Protein AF-A0A2N5ZLD1-F1 (afdb_monomer)

Mean predicted aligned error: 7.21 Å

Sequence (240 aa):
VFEGIEEELKKIDEILDKGLENPIRVYFTDSMLSVMLHTTSFAKKIIMLVFLPIWYRKAKKYWNYSKGWLMKNSIINSIVLKTAEGLESTVNVEKGFSKDEFVCKDTREDQRRVFLHQYIQALLSDINKPEWLEEGLSYYTMEKYYGSQFLKDETLEMVQDMPESSIEDIIFSGIKGYWMVKYIEKEYPNMINELLKETKEKELPSIEKALFERIDGVDDKKQLFEKAYSSLTKENGVLS

Solvent-accessible surface area (backbone atoms only — not comparable to full-atom values): 13843 Å² total; per-residue (Å²): 143,64,89,72,47,68,63,52,53,51,52,53,25,60,76,67,74,45,70,72,89,50,59,76,45,81,44,75,48,74,48,68,66,56,55,53,62,72,76,46,56,72,71,54,42,55,54,49,60,75,48,31,88,76,48,45,66,60,52,51,56,51,52,41,55,44,62,56,48,68,47,85,46,101,67,50,27,31,40,37,32,40,36,68,70,40,50,76,67,34,48,68,84,47,85,86,45,59,84,74,52,55,86,56,93,44,65,68,59,41,50,48,51,53,49,53,39,43,47,45,46,55,56,48,62,87,56,70,64,55,68,36,56,51,39,2,48,26,48,47,50,49,16,62,71,70,73,44,84,60,68,55,73,67,58,61,63,64,52,68,82,58,70,92,79,52,84,63,32,61,59,48,36,27,53,52,16,25,49,33,45,54,37,43,49,66,81,41,69,59,50,65,61,51,47,55,51,46,34,70,77,66,65,50,92,43,50,61,60,59,49,32,78,70,39,90,92,24,91,48,73,66,50,42,43,53,51,26,51,58,58,57,38,56,73,68,62,76,72,117

Radius of gyration: 18.36 Å; Cα contacts (8 Å, |Δi|>4): 252; chains: 1; bounding box: 44×38×51 Å

pLDDT: mean 83.07, std 12.95, range [38.69, 96.44]

Foldseek 3Di:
DDPPVVVLLVLLCVLLVFDFPAAEDEAEALDLLCVDVVPDDPVVNVVCVVCVVPCVVVSVVVSLQDQWDWDDDPHYIYIYGYDLVSNVRRDHPPPVPDPPQQPDPDSVVVRVLSVQLSSQLSRLVPFDADLLQSLQCSQQSVCVSVVHRRGDPVLLVVLLPDDCDDPCNSVSSSSLSVLLVVQCCVVPNCPLSVLSVCCVVVVPVYSQCVVQVVDPPRPDSNSSSVSSSVVVCVVVVVPD

Organism: Muiribacterium halophilum (NCBI:txid2053465)

Secondary structure (DSSP, 8-state):
--TTHHHHHHHHHHHTT---SS-EEEEE-S-HHHHHHHHS-HHHHHHHHHHHHHHHHHHHHHHHH-SEEEE--SS-EEEEE--HHHHHTS--STTSS-TTTS----HHHHHHHHHHHHHHHHHTTTS---HHHHHHHHHHHHHHHHTS-SS-THHHHHTTT--S-STHHHHHHHHHHHHHHHHHHHHSTTHHHHHHHHHHHHT-S-HHHHHHHHSTT--SHHHHHHHHHHHHHHHTT---

Structure (mmCIF, N/CA/C/O backbone):
data_AF-A0A2N5ZLD1-F1
#
_entry.id   AF-A0A2N5ZLD1-F1
#
loop_
_atom_site.group_PDB
_atom_site.id
_atom_site.type_symbol
_atom_site.label_atom_id
_atom_site.label_alt_id
_atom_site.label_comp_id
_atom_site.label_asym_id
_atom_site.label_entity_id
_atom_site.label_seq_id
_atom_site.pdbx_PDB_ins_code
_atom_site.Cartn_x
_atom_site.Cartn_y
_atom_site.Cartn_z
_atom_site.occupancy
_atom_site.B_iso_or_equiv
_atom_site.auth_seq_id
_atom_site.auth_comp_id
_atom_site.auth_asym_id
_atom_site.auth_atom_id
_atom_site.pdbx_PDB_model_num
ATOM 1 N N . VAL A 1 1 ? 3.487 -14.176 -18.069 1.00 64.19 1 VAL A N 1
ATOM 2 C CA . VAL A 1 1 ? 4.354 -14.076 -16.866 1.00 64.19 1 VAL A CA 1
ATOM 3 C C . VAL A 1 1 ? 3.631 -14.568 -15.620 1.00 64.19 1 VAL A C 1
ATOM 5 O O . VAL A 1 1 ? 4.259 -15.241 -14.820 1.00 64.19 1 VAL A O 1
ATOM 8 N N . PHE A 1 2 ? 2.314 -14.386 -15.526 1.00 77.19 2 PHE A N 1
ATOM 9 C CA . PHE A 1 2 ? 1.460 -15.124 -14.595 1.00 77.19 2 PHE A CA 1
ATOM 10 C C . PHE A 1 2 ? 0.320 -15.756 -15.406 1.00 77.19 2 PHE A C 1
ATOM 12 O O . PHE A 1 2 ? -0.362 -15.042 -16.140 1.00 77.19 2 PHE A O 1
ATOM 19 N N . GLU A 1 3 ? 0.175 -17.081 -15.380 1.00 80.62 3 GLU A N 1
ATOM 20 C CA . GLU A 1 3 ? -0.967 -17.753 -16.018 1.00 80.62 3 GLU A CA 1
ATOM 21 C C . GLU A 1 3 ? -2.238 -17.492 -15.197 1.00 80.62 3 GLU A C 1
ATOM 23 O O . GLU A 1 3 ? -2.203 -17.537 -13.968 1.00 80.62 3 GLU A O 1
ATOM 28 N N . GLY A 1 4 ? -3.351 -17.182 -15.870 1.00 84.75 4 GLY A N 1
ATOM 29 C CA . GLY A 1 4 ? -4.640 -16.915 -15.216 1.00 84.75 4 GLY A CA 1
ATOM 30 C C . GLY A 1 4 ? -4.762 -15.552 -14.524 1.00 84.75 4 GLY A C 1
ATOM 31 O O . GLY A 1 4 ? -5.761 -15.302 -13.860 1.00 84.75 4 GLY A O 1
ATOM 32 N N . ILE A 1 5 ? -3.782 -14.656 -14.685 1.00 87.94 5 ILE A N 1
ATOM 33 C CA . ILE A 1 5 ? -3.756 -13.367 -13.977 1.00 87.94 5 ILE A CA 1
ATOM 34 C C . ILE A 1 5 ? -4.943 -12.460 -14.313 1.00 87.94 5 ILE A C 1
ATOM 36 O O . ILE A 1 5 ? -5.400 -11.719 -13.457 1.00 87.94 5 ILE A O 1
ATOM 40 N N . GLU A 1 6 ? -5.480 -12.542 -15.531 1.00 89.19 6 GLU A N 1
ATOM 41 C CA . GLU A 1 6 ? -6.612 -11.718 -15.978 1.00 89.19 6 GLU A CA 1
ATOM 42 C C . GLU A 1 6 ? -7.865 -11.926 -15.120 1.00 89.19 6 GLU A C 1
ATOM 44 O O . GLU A 1 6 ? -8.563 -10.964 -14.805 1.00 89.19 6 GLU A O 1
ATOM 49 N N . GLU A 1 7 ? -8.131 -13.165 -14.698 1.00 91.88 7 GLU A N 1
ATOM 50 C CA . GLU A 1 7 ? -9.267 -13.463 -13.824 1.00 91.88 7 GLU A CA 1
ATOM 51 C C . GLU A 1 7 ? -9.063 -12.869 -12.424 1.00 91.88 7 GLU A C 1
ATOM 53 O O . GLU A 1 7 ? -10.010 -12.396 -11.800 1.00 91.88 7 GLU A O 1
ATOM 58 N N . GLU A 1 8 ? -7.822 -12.847 -11.938 1.00 91.25 8 GLU A N 1
ATOM 59 C CA . GLU A 1 8 ? -7.488 -12.251 -10.642 1.00 91.25 8 GLU A CA 1
ATOM 60 C C . GLU A 1 8 ? -7.616 -10.738 -10.667 1.00 91.25 8 GLU A C 1
ATOM 62 O O . GLU A 1 8 ? -8.205 -10.159 -9.758 1.00 91.25 8 GLU A O 1
ATOM 67 N N . LEU A 1 9 ? -7.108 -10.106 -11.729 1.00 93.00 9 LEU A N 1
ATOM 68 C CA . LEU A 1 9 ? -7.239 -8.667 -11.923 1.00 93.00 9 LEU A CA 1
ATOM 69 C C . LEU A 1 9 ? -8.712 -8.270 -11.961 1.00 93.00 9 LEU A C 1
ATOM 71 O O . LEU A 1 9 ? -9.101 -7.343 -11.265 1.00 93.00 9 LEU A O 1
ATOM 75 N N . LYS A 1 10 ? -9.550 -9.038 -12.667 1.00 92.81 10 LYS A N 1
ATOM 76 C CA . LYS A 1 10 ? -10.995 -8.802 -12.692 1.00 92.81 10 LYS A CA 1
ATOM 77 C C . LYS A 1 10 ? -11.633 -8.908 -11.301 1.00 92.81 10 LYS A C 1
ATOM 79 O O . LYS A 1 10 ? -12.455 -8.071 -10.952 1.00 92.81 10 LYS A O 1
ATOM 84 N N . LYS A 1 11 ? -11.246 -9.899 -10.492 1.00 93.06 11 LYS A N 1
ATOM 85 C CA . LYS A 1 11 ? -11.739 -10.029 -9.107 1.00 93.06 11 LYS A CA 1
ATOM 86 C C . LYS A 1 11 ? -11.313 -8.845 -8.239 1.00 93.06 11 LYS A C 1
ATOM 88 O O . LYS A 1 11 ? -12.109 -8.368 -7.441 1.00 93.06 11 LYS A O 1
ATOM 93 N N . ILE A 1 12 ? -10.079 -8.359 -8.389 1.00 93.94 12 ILE A N 1
ATOM 94 C CA . ILE A 1 12 ? -9.613 -7.161 -7.675 1.00 93.94 12 ILE A CA 1
ATOM 95 C C . ILE A 1 12 ? -10.390 -5.921 -8.120 1.00 93.94 12 ILE A C 1
ATOM 97 O O . ILE A 1 12 ? -10.825 -5.147 -7.268 1.00 93.94 12 ILE A O 1
ATOM 101 N N . ASP A 1 13 ? -10.594 -5.756 -9.427 1.00 92.62 13 ASP A N 1
ATOM 102 C CA . ASP A 1 13 ? -11.380 -4.656 -9.984 1.00 92.62 13 ASP A CA 1
ATOM 103 C C . ASP A 1 13 ? -12.812 -4.666 -9.420 1.00 92.62 13 ASP A C 1
ATOM 105 O O . ASP A 1 13 ? -13.344 -3.621 -9.057 1.00 92.62 13 ASP A O 1
ATOM 109 N N . GLU A 1 14 ? -13.422 -5.849 -9.284 1.00 92.19 14 GLU A N 1
ATOM 110 C CA . GLU A 1 14 ? -14.744 -6.033 -8.672 1.00 92.19 14 GLU A CA 1
ATOM 111 C C . GLU A 1 14 ? -14.751 -5.694 -7.170 1.00 92.19 14 GLU A C 1
ATOM 113 O O . GLU A 1 14 ? -15.681 -5.036 -6.706 1.00 92.19 14 GLU A O 1
ATOM 118 N N . ILE A 1 15 ? -13.721 -6.087 -6.406 1.00 89.62 15 ILE A N 1
ATOM 119 C CA . ILE A 1 15 ? -13.616 -5.766 -4.968 1.00 89.62 15 ILE A CA 1
ATOM 120 C C . ILE A 1 15 ? -13.535 -4.252 -4.740 1.00 89.62 15 ILE A C 1
ATOM 122 O O . ILE A 1 15 ? -14.137 -3.739 -3.798 1.00 89.62 15 ILE A O 1
ATOM 126 N N . LEU A 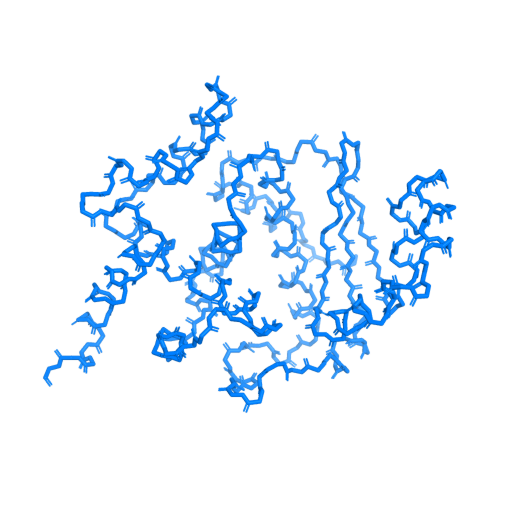1 16 ? -12.788 -3.545 -5.590 1.00 87.25 16 LEU A N 1
ATOM 127 C CA . LEU A 1 16 ? -12.604 -2.095 -5.493 1.00 87.25 16 LEU A CA 1
ATOM 128 C C . LEU A 1 16 ? -13.654 -1.291 -6.268 1.00 87.25 16 LEU A C 1
ATOM 130 O O . LEU A 1 16 ? -13.612 -0.061 -6.224 1.00 87.25 16 LEU A O 1
ATOM 134 N N . ASP A 1 17 ? -14.564 -1.965 -6.977 1.00 88.69 17 ASP A N 1
ATOM 135 C CA . ASP A 1 17 ? -15.517 -1.361 -7.916 1.00 88.69 17 ASP A CA 1
ATOM 136 C C . ASP A 1 17 ? -14.824 -0.361 -8.864 1.00 88.69 17 ASP A C 1
ATOM 138 O O . ASP A 1 17 ? -15.244 0.787 -9.046 1.00 88.69 17 ASP A O 1
ATOM 142 N N . LYS A 1 18 ? -13.665 -0.772 -9.401 1.00 85.94 18 LYS A N 1
ATOM 143 C CA . LYS A 1 18 ? -12.761 0.114 -10.133 1.00 85.94 18 LYS A CA 1
ATOM 144 C C . LYS A 1 18 ? -11.906 -0.616 -11.158 1.00 85.94 18 LYS A C 1
ATOM 146 O O . LYS A 1 18 ? -11.319 -1.644 -10.865 1.00 85.94 18 LYS A O 1
ATOM 151 N N . GLY A 1 19 ? -11.761 -0.009 -12.335 1.00 86.38 19 GLY A N 1
ATOM 152 C CA . GLY A 1 19 ? -10.792 -0.416 -13.354 1.00 86.38 19 GLY A CA 1
ATOM 153 C C . GLY A 1 19 ? -9.622 0.561 -13.480 1.00 86.38 19 GLY A C 1
ATOM 154 O O . GLY A 1 19 ? -9.644 1.674 -12.945 1.00 86.38 19 GLY A O 1
ATOM 155 N N . LEU A 1 20 ? -8.596 0.153 -14.224 1.00 84.69 20 LEU A N 1
ATOM 156 C CA . LEU A 1 20 ? -7.430 0.991 -14.491 1.00 84.69 20 LEU A CA 1
ATOM 157 C C . LEU A 1 20 ? -7.773 2.217 -15.336 1.00 84.69 20 LEU A C 1
ATOM 159 O O . LEU A 1 20 ? -8.342 2.101 -16.419 1.00 84.69 20 LEU A O 1
ATOM 163 N N . GLU A 1 21 ? -7.308 3.383 -14.893 1.00 82.94 21 GLU A N 1
ATOM 164 C CA . GLU A 1 21 ? -7.380 4.606 -15.700 1.00 82.94 21 GLU A CA 1
ATOM 165 C C . GLU A 1 21 ? -6.248 4.698 -16.723 1.00 82.94 21 GLU A C 1
ATOM 167 O O . GLU A 1 21 ? -6.442 5.161 -17.845 1.00 82.94 21 GLU A O 1
ATOM 172 N N . ASN A 1 22 ? -5.058 4.231 -16.337 1.00 84.56 22 ASN A N 1
ATOM 173 C CA . ASN A 1 22 ? -3.868 4.248 -17.175 1.00 84.56 22 ASN A CA 1
ATOM 174 C C . ASN A 1 22 ? -3.391 2.818 -17.446 1.00 84.56 22 ASN A C 1
ATOM 176 O O . ASN A 1 22 ? -3.386 1.991 -16.528 1.00 84.56 22 ASN A O 1
ATOM 180 N N . PRO A 1 23 ? -2.915 2.520 -18.667 1.00 88.62 23 PRO A N 1
ATOM 181 C CA . PRO A 1 23 ? -2.302 1.233 -18.961 1.00 88.62 23 PRO A CA 1
ATOM 182 C C . PRO A 1 23 ? -1.103 0.974 -18.041 1.00 88.62 23 PRO A C 1
ATOM 184 O O . PRO A 1 23 ? -0.340 1.887 -17.706 1.00 88.62 23 PRO A O 1
ATOM 187 N N . ILE A 1 24 ? -0.916 -0.294 -17.675 1.00 90.19 24 ILE A N 1
ATOM 188 C CA . ILE A 1 24 ? 0.203 -0.747 -16.849 1.00 90.19 24 ILE A CA 1
ATOM 189 C C . ILE A 1 24 ? 1.266 -1.408 -17.716 1.00 90.19 24 ILE A C 1
ATOM 191 O O . ILE A 1 24 ? 0.979 -2.252 -18.565 1.00 90.19 24 ILE A O 1
ATOM 195 N N . ARG A 1 25 ? 2.528 -1.077 -17.444 1.00 90.88 25 ARG A N 1
ATOM 196 C CA . ARG A 1 25 ? 3.681 -1.827 -17.930 1.00 90.88 25 ARG A CA 1
ATOM 197 C C . ARG A 1 25 ? 4.401 -2.495 -16.769 1.00 90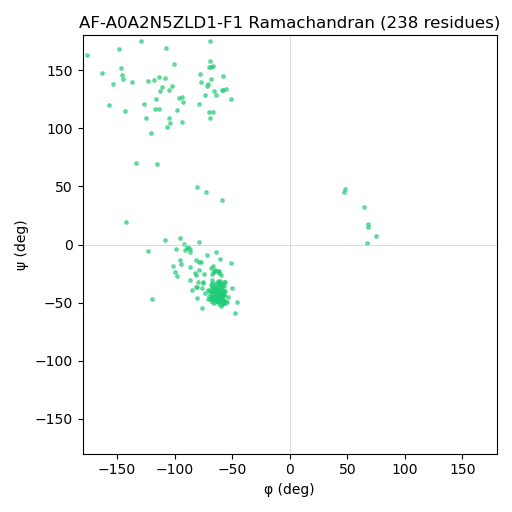.88 25 ARG A C 1
ATOM 199 O O . ARG A 1 25 ? 4.712 -1.842 -15.779 1.00 90.88 25 ARG A O 1
ATOM 206 N N . VAL A 1 26 ? 4.698 -3.781 -16.922 1.00 91.12 26 VAL A N 1
ATOM 207 C CA . VAL A 1 26 ? 5.380 -4.572 -15.894 1.00 91.12 26 VAL A CA 1
ATOM 208 C C . VAL A 1 26 ? 6.834 -4.799 -16.290 1.00 91.12 26 VAL A C 1
ATOM 210 O O . VAL A 1 26 ? 7.122 -5.173 -17.427 1.00 91.12 26 VAL A O 1
ATOM 213 N N . TYR A 1 27 ? 7.745 -4.585 -15.347 1.00 91.06 27 TYR A N 1
ATOM 214 C CA . TYR A 1 27 ? 9.177 -4.809 -15.505 1.00 91.06 27 TYR A CA 1
ATOM 215 C C . TYR A 1 27 ? 9.682 -5.780 -14.441 1.00 91.06 27 TYR A C 1
ATOM 217 O O . TYR A 1 27 ? 9.295 -5.673 -13.282 1.00 91.06 27 TYR A O 1
ATOM 225 N N . PHE A 1 28 ? 10.593 -6.672 -14.828 1.00 90.81 28 PHE A N 1
ATOM 226 C CA . PHE A 1 28 ? 11.310 -7.557 -13.911 1.00 90.81 28 PHE A CA 1
ATOM 227 C C . PHE A 1 28 ? 12.781 -7.168 -13.912 1.00 90.81 28 PHE A C 1
ATOM 229 O O . PHE A 1 28 ? 13.432 -7.221 -14.955 1.00 90.81 28 PHE A O 1
ATOM 236 N N . THR A 1 29 ? 13.295 -6.714 -12.774 1.00 91.00 29 THR A N 1
ATOM 237 C CA . THR A 1 29 ? 14.696 -6.299 -12.654 1.00 91.00 29 THR A CA 1
ATOM 238 C C . THR A 1 29 ? 15.111 -6.225 -11.197 1.00 91.00 29 THR A C 1
ATOM 240 O O . THR A 1 29 ? 14.318 -5.836 -10.348 1.00 91.00 29 THR A O 1
ATOM 243 N N . ASP A 1 30 ? 16.378 -6.517 -10.921 1.00 88.44 30 ASP A N 1
ATOM 244 C CA . ASP A 1 30 ? 16.983 -6.327 -9.596 1.00 88.44 30 ASP A CA 1
ATOM 245 C C . ASP A 1 30 ? 17.794 -5.029 -9.519 1.00 88.44 30 ASP A C 1
ATOM 247 O O . ASP A 1 30 ? 18.304 -4.645 -8.463 1.00 88.44 30 ASP A O 1
ATOM 251 N N . SER A 1 31 ? 17.906 -4.315 -10.643 1.00 88.25 31 SER A N 1
ATOM 252 C CA . SER A 1 31 ? 18.677 -3.084 -10.747 1.00 88.25 31 SER A CA 1
ATOM 253 C C . SER A 1 31 ? 17.798 -1.860 -10.519 1.00 88.25 31 SER A C 1
ATOM 255 O O . SER A 1 31 ? 17.084 -1.408 -11.412 1.00 88.25 31 SER A O 1
ATOM 257 N N . MET A 1 32 ? 17.949 -1.245 -9.346 1.00 85.00 32 MET A N 1
ATOM 258 C CA . MET A 1 32 ? 17.334 0.038 -8.976 1.00 85.00 32 MET A CA 1
ATOM 259 C C . MET A 1 32 ? 17.566 1.135 -10.035 1.00 85.00 32 MET A C 1
ATOM 261 O O . MET A 1 32 ? 16.676 1.925 -10.341 1.00 85.00 32 MET A O 1
ATOM 265 N N . LEU A 1 33 ? 18.747 1.168 -10.660 1.00 86.12 33 LEU A N 1
ATOM 266 C CA . LEU A 1 33 ? 19.040 2.141 -11.713 1.00 86.12 33 LEU A CA 1
ATOM 267 C C . LEU A 1 33 ? 18.269 1.839 -13.006 1.00 86.12 33 LEU A C 1
ATOM 269 O O . LEU A 1 33 ? 17.769 2.760 -13.649 1.00 86.12 33 LEU A O 1
ATOM 273 N N . SER A 1 34 ? 18.148 0.557 -13.365 1.00 86.38 34 SER A N 1
ATOM 274 C CA . SER A 1 34 ? 17.349 0.108 -14.511 1.00 86.38 34 SER A CA 1
ATOM 275 C C . SER A 1 34 ? 15.885 0.514 -14.337 1.00 86.38 34 SER A C 1
ATOM 277 O O . SER A 1 34 ? 15.329 1.117 -15.255 1.00 86.38 34 SER A O 1
ATOM 279 N N . VAL A 1 35 ? 15.312 0.311 -13.141 1.00 82.62 35 VAL A N 1
ATOM 280 C CA . VAL A 1 35 ? 13.959 0.779 -12.786 1.00 82.62 35 VAL A CA 1
ATOM 281 C C . VAL A 1 35 ? 13.775 2.235 -13.183 1.00 82.62 35 VAL A C 1
ATOM 283 O O . VAL A 1 35 ? 12.946 2.551 -14.030 1.00 82.62 35 VAL A O 1
ATOM 286 N N . MET A 1 36 ? 14.610 3.118 -12.643 1.00 82.06 36 MET A N 1
ATOM 287 C CA . MET A 1 36 ? 14.429 4.551 -12.846 1.00 82.06 36 MET A CA 1
ATOM 288 C C . MET A 1 36 ? 14.675 4.986 -14.288 1.00 82.06 36 MET A C 1
ATOM 290 O O . MET A 1 36 ? 14.000 5.883 -14.789 1.00 82.06 36 MET A O 1
ATOM 294 N N . LEU A 1 37 ? 15.639 4.375 -14.978 1.00 84.38 37 LEU A N 1
ATOM 295 C CA . LEU A 1 37 ? 15.957 4.744 -16.355 1.00 84.38 37 LEU A CA 1
ATOM 296 C C . LEU A 1 37 ? 14.920 4.239 -17.363 1.00 84.38 37 LEU A C 1
ATOM 298 O O . LEU A 1 37 ? 14.790 4.850 -18.424 1.00 84.38 37 LEU A O 1
ATOM 302 N N . HIS A 1 38 ? 14.179 3.164 -17.086 1.00 82.25 38 HIS A N 1
ATOM 303 C CA . HIS A 1 38 ? 13.161 2.658 -18.016 1.00 82.25 38 HIS A CA 1
ATOM 304 C C . HIS A 1 38 ? 11.796 3.325 -17.859 1.00 82.25 38 HIS A C 1
ATOM 306 O O . HIS A 1 38 ? 11.081 3.461 -18.851 1.00 82.25 38 HIS A O 1
ATOM 312 N N . THR A 1 39 ? 11.450 3.765 -16.655 1.00 79.94 39 THR A N 1
ATOM 313 C CA . THR A 1 39 ? 10.110 4.274 -16.325 1.00 79.94 39 THR A CA 1
ATOM 314 C C . THR A 1 39 ? 9.985 5.797 -16.418 1.00 79.94 39 THR A C 1
ATOM 316 O O . THR A 1 39 ? 8.876 6.332 -16.421 1.00 79.94 39 THR A O 1
ATOM 319 N N . THR A 1 40 ? 11.103 6.527 -16.511 1.00 81.62 40 THR A N 1
ATOM 320 C CA . THR A 1 40 ? 11.108 7.999 -16.537 1.00 81.62 40 THR A CA 1
ATOM 321 C C . THR A 1 40 ? 11.269 8.581 -17.945 1.00 81.62 40 THR A C 1
ATOM 323 O O . THR A 1 40 ? 11.817 7.955 -18.855 1.00 81.62 40 THR A O 1
ATOM 326 N N . SER A 1 41 ? 10.789 9.814 -18.148 1.00 84.00 41 SER A N 1
ATOM 327 C CA . SER A 1 41 ? 10.979 10.550 -19.406 1.00 84.00 41 SER A CA 1
ATOM 328 C C . SER A 1 41 ? 12.443 10.955 -19.604 1.00 84.00 41 SER A C 1
ATOM 330 O O . SER A 1 41 ? 13.197 11.080 -18.642 1.00 84.00 41 SER A O 1
ATOM 332 N N . PHE A 1 42 ? 12.858 11.207 -20.850 1.00 85.62 42 PHE A N 1
ATOM 333 C CA . PHE A 1 42 ? 14.253 11.543 -21.171 1.00 85.62 42 PHE A CA 1
ATOM 334 C C . PHE A 1 42 ? 14.802 12.725 -20.351 1.00 85.62 42 PHE A C 1
ATOM 336 O O . PHE A 1 42 ? 15.881 12.622 -19.772 1.00 85.62 42 PHE A O 1
ATOM 343 N N . ALA A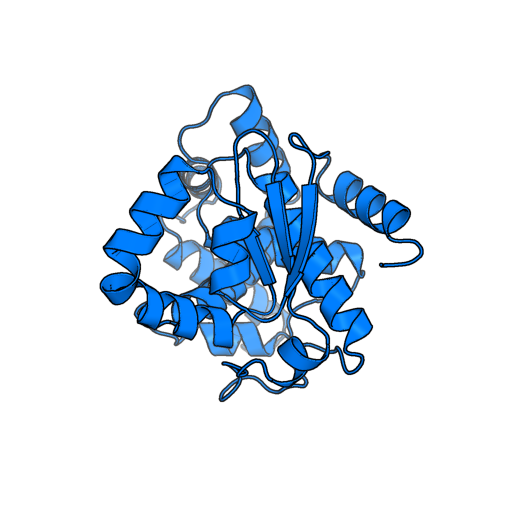 1 43 ? 14.029 13.808 -20.213 1.00 87.00 43 ALA A N 1
ATOM 344 C CA . ALA A 1 43 ? 14.424 14.960 -19.401 1.00 87.00 43 ALA A CA 1
ATOM 345 C C . ALA A 1 43 ? 14.622 14.590 -17.918 1.00 87.00 43 ALA A C 1
ATOM 347 O O . ALA A 1 43 ? 15.618 14.976 -17.306 1.00 87.00 43 ALA A O 1
ATOM 348 N N . LYS A 1 44 ? 13.716 13.777 -17.353 1.00 86.06 44 LYS A N 1
ATOM 349 C CA . LYS A 1 44 ? 13.835 13.286 -15.972 1.00 86.06 44 LYS A CA 1
ATOM 350 C C . LYS A 1 44 ? 15.066 12.394 -15.796 1.00 86.06 44 LYS A C 1
ATOM 352 O O . LYS A 1 44 ? 15.732 12.526 -14.775 1.00 86.06 44 LYS A O 1
ATOM 357 N N . LYS A 1 45 ? 15.430 11.566 -16.785 1.00 89.38 45 LYS A N 1
ATOM 358 C CA . LYS A 1 45 ? 16.660 10.747 -16.739 1.00 89.38 45 LYS A CA 1
ATOM 359 C C . LYS A 1 45 ? 17.910 11.606 -16.583 1.00 89.38 45 LYS A C 1
ATOM 361 O O . LYS A 1 45 ? 18.752 11.288 -15.750 1.00 89.38 45 LYS A O 1
ATOM 366 N N . ILE A 1 46 ? 18.020 12.698 -17.344 1.00 90.00 46 ILE A N 1
ATOM 367 C CA . ILE A 1 46 ? 19.172 13.609 -17.257 1.00 90.00 46 ILE A CA 1
ATOM 368 C C . ILE A 1 46 ? 19.259 14.215 -15.856 1.00 90.00 46 ILE A C 1
ATOM 370 O O . ILE A 1 46 ? 20.303 14.120 -15.216 1.00 90.00 46 ILE A O 1
ATOM 374 N N . ILE A 1 47 ? 18.154 14.774 -15.354 1.00 89.00 47 ILE A N 1
ATOM 375 C CA . ILE A 1 47 ? 18.096 15.351 -14.004 1.00 89.00 47 ILE A CA 1
ATOM 376 C C . ILE A 1 47 ? 18.498 14.296 -12.967 1.00 89.00 47 ILE A C 1
ATOM 378 O O . ILE A 1 47 ? 19.372 14.525 -12.136 1.00 89.00 47 ILE A O 1
ATOM 382 N N . MET A 1 48 ? 17.920 13.101 -13.050 1.00 86.81 48 MET A N 1
ATOM 383 C CA . MET A 1 48 ? 18.235 12.007 -12.141 1.00 86.81 48 MET A CA 1
ATOM 384 C C . MET A 1 48 ? 19.712 11.622 -12.147 1.00 86.81 48 MET A C 1
ATOM 386 O O . MET A 1 48 ? 20.262 11.398 -11.072 1.00 86.81 48 MET A O 1
ATOM 390 N N . LEU A 1 49 ? 20.348 11.559 -13.321 1.00 89.75 49 LEU A N 1
ATOM 391 C CA . LEU A 1 49 ? 21.772 11.248 -13.453 1.00 89.75 49 LEU A CA 1
ATOM 392 C C . LEU A 1 49 ? 22.651 12.338 -12.834 1.00 89.75 49 LEU A C 1
ATOM 394 O O . LEU A 1 49 ? 23.613 12.014 -12.143 1.00 89.75 49 LEU A O 1
ATOM 398 N N . VAL A 1 50 ? 22.289 13.611 -13.012 1.00 91.69 50 VAL A N 1
ATOM 399 C CA . VAL A 1 50 ? 22.994 14.747 -12.396 1.00 91.69 50 VAL A CA 1
ATOM 400 C C . VAL A 1 50 ? 22.936 14.668 -10.869 1.00 91.69 50 VAL A C 1
ATOM 402 O O . VAL A 1 50 ? 23.951 14.845 -10.199 1.00 91.69 50 VAL A O 1
ATOM 405 N N . PHE A 1 51 ? 21.770 14.344 -10.305 1.00 89.25 51 PHE A N 1
ATOM 406 C CA . PHE A 1 51 ? 21.590 14.257 -8.851 1.00 89.25 51 PHE A CA 1
ATOM 407 C C . PHE A 1 51 ? 21.907 12.872 -8.264 1.00 89.25 51 PHE A C 1
ATOM 409 O O . PHE A 1 51 ? 21.848 12.701 -7.045 1.00 89.25 51 PHE A O 1
ATOM 416 N N . LEU A 1 52 ? 22.268 11.889 -9.094 1.00 87.88 52 LEU A N 1
ATOM 417 C CA . LEU A 1 52 ? 22.494 10.492 -8.712 1.00 87.88 52 LEU A CA 1
ATOM 418 C C . LEU A 1 52 ? 23.335 10.307 -7.440 1.00 87.88 52 LEU A C 1
ATOM 420 O O . LEU A 1 52 ? 22.875 9.596 -6.545 1.00 87.88 52 LEU A O 1
ATOM 424 N N . PRO A 1 53 ? 24.507 10.954 -7.272 1.00 85.50 53 PRO A N 1
ATOM 425 C CA . PRO A 1 53 ? 25.323 10.756 -6.072 1.00 85.50 53 PRO A CA 1
ATOM 426 C C . PRO A 1 53 ? 24.629 11.163 -4.761 1.00 85.50 53 PRO A C 1
ATOM 428 O O . PRO A 1 53 ? 24.967 10.624 -3.708 1.00 85.50 53 PRO A O 1
ATOM 431 N N . ILE A 1 54 ? 23.648 12.070 -4.811 1.00 87.25 54 ILE A N 1
ATOM 432 C CA . ILE A 1 54 ? 22.932 12.576 -3.631 1.00 87.25 54 ILE A CA 1
ATOM 433 C C . ILE A 1 54 ? 21.850 11.585 -3.191 1.00 87.25 54 ILE A C 1
ATOM 435 O O . ILE A 1 54 ? 21.734 11.270 -2.005 1.00 87.25 54 ILE A O 1
ATOM 439 N N . TRP A 1 55 ? 21.059 11.068 -4.132 1.00 85.19 55 TRP A N 1
ATOM 440 C CA . TRP A 1 55 ? 19.872 1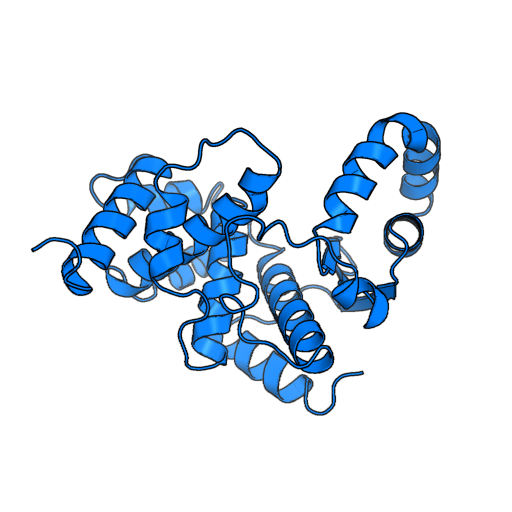0.273 -3.802 1.00 85.19 55 TRP A CA 1
ATOM 441 C C . TRP A 1 55 ? 20.090 8.756 -3.911 1.00 85.19 55 TRP A C 1
ATOM 443 O O . TRP A 1 55 ? 19.404 7.998 -3.223 1.00 85.19 55 TRP A O 1
ATOM 453 N N . TYR A 1 56 ? 21.069 8.288 -4.697 1.00 87.81 56 TYR A N 1
ATOM 454 C CA . TYR A 1 56 ? 21.254 6.860 -4.995 1.00 87.81 56 TYR A CA 1
ATOM 455 C C . TYR A 1 56 ? 21.456 6.000 -3.749 1.00 87.81 56 TYR A C 1
ATOM 457 O O . TYR A 1 56 ? 20.897 4.913 -3.657 1.00 87.81 56 TYR A O 1
ATOM 465 N N . ARG A 1 57 ? 22.210 6.479 -2.750 1.00 85.00 57 ARG A N 1
ATOM 466 C CA . ARG A 1 57 ? 22.437 5.712 -1.512 1.00 85.00 57 ARG A CA 1
ATOM 467 C C . ARG A 1 57 ? 21.137 5.445 -0.755 1.00 85.00 57 ARG A C 1
ATOM 469 O O . ARG A 1 57 ? 20.924 4.324 -0.301 1.00 85.00 57 ARG A O 1
ATOM 476 N N . LYS A 1 58 ? 20.266 6.455 -0.646 1.00 82.56 58 LYS A N 1
ATOM 477 C CA . LYS A 1 58 ? 18.955 6.313 -0.001 1.00 82.56 58 LYS A CA 1
ATOM 478 C C . LYS A 1 58 ? 18.054 5.393 -0.822 1.00 82.56 58 LYS A C 1
ATOM 480 O O . LYS A 1 58 ? 17.526 4.432 -0.280 1.00 82.56 58 LYS A O 1
ATOM 485 N N . ALA A 1 59 ? 17.952 5.626 -2.130 1.00 82.62 59 ALA A N 1
ATOM 486 C CA . ALA A 1 59 ? 17.109 4.815 -3.006 1.00 82.62 59 ALA A CA 1
ATOM 487 C C . ALA A 1 59 ? 17.551 3.346 -3.067 1.00 82.62 59 ALA A C 1
ATOM 489 O O . ALA A 1 59 ? 16.714 2.456 -2.978 1.00 82.62 59 ALA A O 1
ATOM 490 N N . LYS A 1 60 ? 18.859 3.074 -3.132 1.00 84.62 60 LYS A N 1
ATOM 491 C CA . LYS A 1 60 ? 19.404 1.712 -3.071 1.00 84.62 60 LYS A CA 1
ATOM 492 C C . LYS A 1 60 ? 19.079 1.036 -1.740 1.00 84.62 60 LYS A C 1
ATOM 494 O O . LYS A 1 60 ? 18.726 -0.137 -1.735 1.00 84.62 60 LYS A O 1
ATOM 499 N N . LYS A 1 61 ? 19.167 1.768 -0.622 1.00 81.19 61 LYS A N 1
ATOM 500 C CA . LYS A 1 61 ? 18.766 1.248 0.691 1.00 81.19 61 LYS A CA 1
ATOM 501 C C . LYS A 1 61 ? 17.291 0.832 0.682 1.00 81.19 61 LYS A C 1
ATOM 503 O O . LYS A 1 61 ? 17.012 -0.294 1.062 1.00 81.19 61 LYS A O 1
ATOM 508 N N . TYR A 1 62 ? 16.380 1.674 0.190 1.00 78.81 62 TYR A N 1
ATOM 509 C CA . TYR A 1 62 ? 14.956 1.319 0.080 1.00 78.81 62 TYR A CA 1
ATOM 510 C C . TYR A 1 62 ? 14.698 0.155 -0.880 1.00 78.81 62 TYR A C 1
ATOM 512 O O . TYR A 1 62 ? 13.933 -0.749 -0.562 1.00 78.81 62 TYR A O 1
ATOM 520 N N . TRP A 1 63 ? 15.377 0.132 -2.027 1.00 83.88 63 TRP A N 1
ATOM 521 C CA . TRP A 1 63 ? 15.255 -0.954 -2.996 1.00 83.88 63 TRP A CA 1
ATOM 522 C C . TRP A 1 63 ? 15.653 -2.310 -2.412 1.00 83.88 63 TRP A C 1
ATOM 524 O O . TRP A 1 63 ? 15.045 -3.322 -2.735 1.00 83.88 63 TRP A O 1
ATOM 534 N N . ASN A 1 64 ? 16.637 -2.351 -1.513 1.00 80.81 64 ASN A N 1
ATOM 535 C CA . ASN A 1 64 ? 17.037 -3.596 -0.859 1.00 80.81 64 ASN A CA 1
ATOM 536 C C . ASN A 1 64 ? 15.949 -4.179 0.057 1.00 80.81 64 ASN A C 1
ATOM 538 O O . ASN A 1 64 ? 15.980 -5.383 0.291 1.00 80.81 64 ASN A O 1
ATOM 542 N N . TYR A 1 65 ? 15.010 -3.357 0.534 1.00 76.06 65 TYR A N 1
ATOM 543 C CA . TYR A 1 65 ? 13.885 -3.766 1.383 1.00 76.06 65 TYR A CA 1
ATOM 544 C C . TYR A 1 65 ? 12.587 -3.978 0.602 1.00 76.06 65 TYR A C 1
ATOM 546 O O . TYR A 1 65 ? 11.734 -4.758 1.007 1.00 76.06 65 TYR A O 1
ATOM 554 N N . SER A 1 66 ? 12.435 -3.287 -0.526 1.00 80.19 66 SER A N 1
ATOM 555 C CA . SER A 1 66 ? 11.250 -3.409 -1.363 1.00 80.19 66 SER A CA 1
ATOM 556 C C . SER A 1 66 ? 11.279 -4.689 -2.200 1.00 80.19 66 SER A C 1
ATOM 558 O O . SER A 1 66 ? 12.311 -5.050 -2.767 1.00 80.19 66 SER A O 1
ATOM 560 N N . LYS A 1 67 ? 10.126 -5.349 -2.324 1.00 86.06 67 LYS A N 1
ATOM 561 C CA . LYS A 1 67 ? 9.910 -6.461 -3.261 1.00 86.06 67 LYS A CA 1
ATOM 562 C C . LYS A 1 67 ? 9.473 -5.983 -4.656 1.00 86.06 67 LYS A C 1
ATOM 564 O O . LYS A 1 67 ? 9.630 -6.705 -5.642 1.00 86.06 67 LYS A O 1
ATOM 569 N N . GLY A 1 68 ? 8.962 -4.757 -4.751 1.00 88.12 68 GLY A N 1
ATOM 570 C CA . GLY A 1 68 ? 8.502 -4.140 -5.990 1.00 88.12 68 GLY A CA 1
ATOM 571 C C . GLY A 1 68 ? 8.050 -2.693 -5.788 1.00 88.12 68 GLY A C 1
ATOM 572 O O . GLY A 1 68 ? 7.820 -2.252 -4.667 1.00 88.12 68 GLY A O 1
ATOM 573 N N . TRP A 1 69 ? 7.946 -1.936 -6.874 1.00 89.62 69 TRP A N 1
ATOM 574 C CA . TRP A 1 69 ? 7.554 -0.528 -6.851 1.00 89.62 69 TRP A CA 1
ATOM 575 C C . TRP A 1 69 ? 6.568 -0.186 -7.956 1.00 89.62 69 TRP A C 1
ATOM 577 O O . TRP A 1 69 ? 6.758 -0.561 -9.114 1.00 89.62 69 TRP A O 1
ATOM 587 N N . LEU A 1 70 ? 5.585 0.634 -7.607 1.00 90.62 70 LEU A N 1
ATOM 588 C CA . LEU A 1 70 ? 4.723 1.327 -8.540 1.00 90.62 70 LEU A CA 1
ATOM 589 C C . LEU A 1 70 ? 5.300 2.711 -8.837 1.00 90.62 70 LEU A C 1
ATOM 591 O O . LEU A 1 70 ? 5.476 3.553 -7.959 1.00 90.62 70 LEU A O 1
ATOM 595 N N . MET A 1 71 ? 5.545 2.978 -10.113 1.00 88.69 71 MET A N 1
ATOM 596 C CA . MET A 1 71 ? 5.871 4.307 -10.606 1.00 88.69 71 MET A CA 1
ATOM 597 C C . MET A 1 71 ? 4.655 4.894 -11.309 1.00 88.69 71 MET A C 1
ATOM 599 O O . MET A 1 71 ?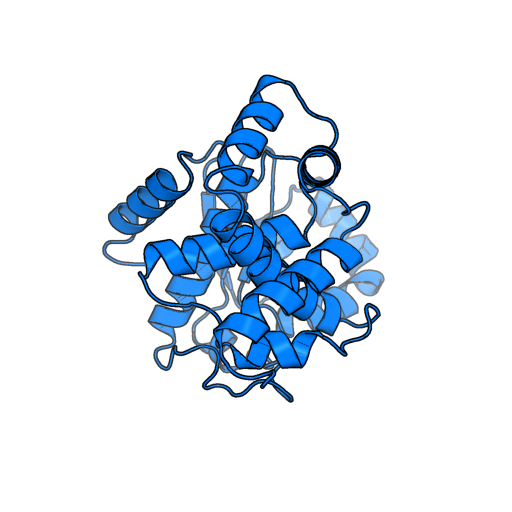 4.320 4.513 -12.435 1.00 88.69 71 MET A O 1
ATOM 603 N N . LYS A 1 72 ? 4.008 5.830 -10.613 1.00 86.31 72 LYS A N 1
ATOM 604 C CA . LYS A 1 72 ? 2.821 6.544 -11.083 1.00 86.31 72 LYS A CA 1
ATOM 605 C C . LYS A 1 72 ? 3.219 7.556 -12.158 1.00 86.31 72 LYS A C 1
ATOM 607 O O . LYS A 1 72 ? 4.142 8.355 -11.972 1.00 86.31 72 LYS A O 1
ATOM 612 N N . ASN A 1 73 ? 2.540 7.519 -13.296 1.00 80.31 73 ASN A N 1
ATOM 613 C CA . ASN A 1 73 ? 2.741 8.465 -14.390 1.00 80.31 73 ASN A CA 1
ATOM 614 C C . ASN A 1 73 ? 1.388 8.727 -15.049 1.00 80.31 73 ASN A C 1
ATOM 616 O O . ASN A 1 73 ? 0.600 7.806 -15.217 1.00 80.31 73 ASN A O 1
ATOM 620 N N . SER A 1 74 ? 1.147 9.969 -15.462 1.00 77.12 74 SER A N 1
ATOM 621 C CA . SER A 1 74 ? -0.128 10.415 -16.032 1.00 77.12 74 SER A CA 1
ATOM 622 C C . SER A 1 74 ? -0.502 9.755 -17.364 1.00 77.12 74 SER A C 1
ATOM 624 O O . SER A 1 74 ? -1.561 10.057 -17.892 1.00 77.12 74 SER A O 1
ATOM 626 N N . ILE A 1 75 ? 0.387 8.948 -17.955 1.00 82.75 75 ILE A N 1
ATOM 627 C CA . ILE A 1 75 ? 0.152 8.272 -19.242 1.00 82.75 75 ILE A CA 1
ATOM 628 C C . ILE A 1 75 ? 0.224 6.746 -19.099 1.00 82.75 75 ILE A C 1
ATOM 630 O O . ILE A 1 75 ? -0.605 6.033 -19.650 1.00 82.75 75 ILE A O 1
ATOM 634 N N . ILE A 1 76 ? 1.252 6.221 -18.423 1.00 86.06 76 ILE A N 1
ATOM 635 C CA . ILE A 1 76 ? 1.484 4.773 -18.280 1.00 86.06 76 ILE A CA 1
ATOM 636 C C . ILE A 1 76 ? 2.030 4.499 -16.884 1.00 86.06 76 ILE A C 1
ATOM 638 O O . ILE A 1 76 ? 3.173 4.860 -16.589 1.00 86.06 76 ILE A O 1
ATOM 642 N N . ASN A 1 77 ? 1.271 3.786 -16.060 1.00 90.00 77 ASN A N 1
ATOM 643 C CA . ASN A 1 77 ? 1.769 3.300 -14.780 1.00 90.00 77 ASN A CA 1
ATOM 644 C C . ASN A 1 77 ? 2.791 2.181 -15.015 1.00 90.00 77 ASN A C 1
ATOM 646 O O . ASN A 1 77 ? 2.621 1.328 -15.885 1.00 90.00 77 ASN A O 1
ATOM 650 N N . SER A 1 78 ? 3.888 2.186 -14.261 1.00 91.94 78 SER A N 1
ATOM 651 C CA . SER A 1 78 ? 4.911 1.143 -14.364 1.00 91.94 78 SER A CA 1
ATOM 652 C C . SER A 1 78 ? 5.019 0.381 -13.055 1.00 91.94 78 SER A C 1
ATOM 654 O O . SER A 1 78 ? 5.400 0.964 -12.046 1.00 91.94 78 SER A O 1
ATOM 656 N N . ILE A 1 79 ? 4.714 -0.913 -13.081 1.00 92.88 79 ILE A N 1
ATOM 657 C CA . ILE A 1 79 ? 4.969 -1.816 -11.960 1.00 92.88 79 ILE A CA 1
ATOM 658 C C . ILE A 1 79 ? 6.322 -2.464 -12.191 1.00 92.88 79 ILE A C 1
ATOM 660 O O . ILE A 1 79 ? 6.584 -3.045 -13.244 1.00 92.88 79 ILE A O 1
ATOM 664 N N . VAL A 1 80 ? 7.191 -2.369 -11.200 1.00 92.25 80 VAL A N 1
ATOM 665 C CA . VAL A 1 80 ? 8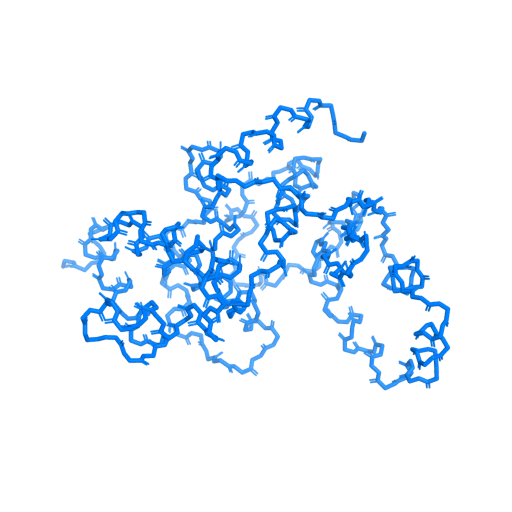.499 -2.999 -11.229 1.00 92.25 80 VAL A CA 1
ATOM 666 C C . VAL A 1 80 ? 8.565 -4.037 -10.132 1.00 92.25 80 VAL A C 1
ATOM 668 O O . VAL A 1 80 ? 8.343 -3.732 -8.968 1.00 92.25 80 VAL A O 1
ATOM 671 N N . LEU A 1 81 ? 8.888 -5.260 -10.517 1.00 91.19 81 LEU A N 1
ATOM 672 C CA . LEU A 1 81 ? 9.037 -6.398 -9.632 1.00 91.19 81 LEU A CA 1
ATOM 673 C C . LEU A 1 81 ? 10.496 -6.832 -9.634 1.00 91.19 81 LEU A C 1
ATOM 675 O O . LEU A 1 81 ? 11.169 -6.795 -10.672 1.00 91.19 81 LEU A O 1
ATOM 679 N N . LYS A 1 82 ? 10.981 -7.268 -8.476 1.00 90.50 82 LYS A N 1
ATOM 680 C CA . LYS A 1 82 ? 12.248 -7.991 -8.424 1.00 90.50 82 LYS A CA 1
ATOM 681 C C . LYS A 1 82 ? 12.130 -9.338 -9.129 1.00 90.50 82 LYS A C 1
ATOM 683 O O . LYS A 1 82 ? 11.044 -9.915 -9.233 1.00 90.50 82 LYS A O 1
ATOM 688 N N . THR A 1 83 ? 13.257 -9.840 -9.622 1.00 88.56 83 THR A N 1
ATOM 689 C CA . THR A 1 83 ? 13.332 -11.211 -10.132 1.00 88.56 83 THR A CA 1
ATOM 690 C C . THR A 1 83 ? 13.208 -12.208 -8.974 1.00 88.56 83 THR A C 1
ATOM 692 O O . THR A 1 83 ? 13.124 -11.819 -7.807 1.00 88.56 83 THR A O 1
ATOM 695 N N . ALA A 1 84 ? 13.163 -13.509 -9.276 1.00 83.38 84 ALA A N 1
ATOM 696 C CA . ALA A 1 84 ? 13.072 -14.530 -8.230 1.00 83.38 84 ALA A CA 1
ATOM 697 C C . ALA A 1 84 ? 14.302 -14.467 -7.305 1.00 83.38 84 ALA A C 1
ATOM 699 O O . ALA A 1 84 ? 14.161 -14.417 -6.086 1.00 83.38 84 ALA A O 1
ATOM 700 N N . GLU A 1 85 ? 15.490 -14.324 -7.896 1.00 82.06 85 GLU A N 1
ATOM 701 C CA . GLU A 1 85 ? 16.759 -14.149 -7.180 1.00 82.06 85 GLU A CA 1
ATOM 702 C C . GLU A 1 85 ? 16.771 -12.857 -6.343 1.00 82.06 85 GLU A C 1
ATOM 704 O O . GLU A 1 85 ? 17.248 -12.824 -5.204 1.00 82.06 85 GLU A O 1
ATOM 709 N N . GLY A 1 86 ? 16.206 -11.771 -6.880 1.00 81.44 86 GLY A N 1
ATOM 710 C CA . GLY A 1 86 ? 16.083 -10.500 -6.169 1.00 81.44 86 GLY A CA 1
ATOM 711 C C . GLY A 1 86 ? 15.151 -10.558 -4.962 1.00 81.44 86 GLY A C 1
ATOM 712 O O . GLY A 1 86 ? 15.417 -9.913 -3.946 1.00 81.44 86 GLY A O 1
ATOM 713 N N . LEU A 1 87 ? 14.062 -11.321 -5.046 1.00 80.94 87 LEU A N 1
ATOM 714 C CA . LEU A 1 87 ? 13.164 -11.520 -3.910 1.00 80.94 87 LEU A CA 1
ATOM 715 C C . LEU A 1 87 ? 13.821 -12.334 -2.804 1.00 80.94 87 LEU A C 1
ATOM 717 O O . LEU A 1 87 ? 13.783 -11.914 -1.652 1.00 80.94 87 LEU A O 1
ATOM 721 N N . GLU A 1 88 ? 14.490 -13.433 -3.149 1.00 76.56 88 GLU A N 1
ATOM 722 C CA . GLU A 1 88 ? 15.200 -14.271 -2.174 1.00 76.56 88 GLU A CA 1
ATOM 723 C C . GLU A 1 88 ? 16.310 -13.506 -1.438 1.00 76.56 88 GLU A C 1
ATOM 725 O O . GLU A 1 88 ? 16.578 -13.765 -0.264 1.00 76.56 88 GLU A O 1
ATOM 730 N N . SER A 1 89 ? 16.927 -12.535 -2.117 1.00 71.12 89 SER A N 1
ATOM 731 C CA . SER A 1 89 ? 17.979 -11.663 -1.583 1.00 71.12 89 SER A CA 1
ATOM 732 C C . SER A 1 89 ? 17.471 -10.353 -0.970 1.00 71.12 89 SER A C 1
ATOM 734 O O . SER A 1 89 ? 18.276 -9.544 -0.493 1.00 71.12 89 SER A O 1
ATOM 736 N N . THR A 1 90 ? 16.155 -10.116 -0.967 1.00 72.12 90 THR A N 1
ATOM 737 C CA . THR A 1 90 ? 15.572 -8.930 -0.331 1.00 72.12 90 THR A CA 1
ATOM 738 C C . THR A 1 90 ? 15.832 -9.000 1.167 1.00 72.12 90 THR A C 1
ATOM 740 O O . THR A 1 90 ? 15.591 -10.017 1.815 1.00 72.12 90 THR A O 1
ATOM 743 N N . VAL A 1 91 ? 16.384 -7.919 1.721 1.00 61.22 91 VAL A N 1
ATOM 744 C CA . VAL A 1 91 ? 16.651 -7.856 3.153 1.00 61.22 91 VAL A CA 1
ATOM 745 C C . VAL A 1 91 ? 15.303 -7.774 3.837 1.00 61.22 91 VAL A C 1
ATOM 747 O O . VAL A 1 91 ? 14.591 -6.783 3.706 1.00 61.22 91 VAL A O 1
ATOM 750 N N . ASN A 1 92 ? 14.960 -8.810 4.581 1.00 57.91 92 ASN A N 1
ATOM 751 C CA . ASN A 1 92 ? 13.781 -8.773 5.412 1.00 57.91 92 ASN A CA 1
ATOM 752 C C . ASN A 1 92 ? 14.012 -7.727 6.517 1.00 57.91 92 ASN A C 1
ATOM 754 O O . ASN A 1 92 ? 14.883 -7.892 7.373 1.00 57.91 92 ASN A O 1
ATOM 758 N N . VAL A 1 93 ? 13.235 -6.635 6.497 1.00 48.34 93 VAL A N 1
ATOM 759 C CA . VAL A 1 93 ? 13.101 -5.719 7.656 1.00 48.34 93 VAL A CA 1
ATOM 760 C C . VAL A 1 93 ? 12.524 -6.471 8.867 1.00 48.34 93 VAL A C 1
ATOM 762 O O . VAL A 1 93 ? 12.649 -6.037 10.006 1.00 48.34 93 VAL A O 1
ATOM 765 N N . GLU A 1 94 ? 12.021 -7.678 8.619 1.00 46.88 94 GLU A N 1
ATOM 766 C CA . GLU A 1 94 ? 11.665 -8.757 9.533 1.00 46.88 94 GLU A CA 1
ATOM 767 C C . GLU A 1 94 ? 12.832 -9.280 10.412 1.00 46.88 94 GLU A C 1
ATOM 769 O O . GLU A 1 94 ? 12.950 -10.467 10.685 1.00 46.88 94 GLU A O 1
ATOM 774 N N . LYS A 1 95 ? 13.730 -8.427 10.915 1.00 42.22 95 LYS A N 1
ATOM 775 C CA . LYS A 1 95 ? 14.515 -8.807 12.106 1.00 42.22 95 LYS A CA 1
ATOM 776 C C . LYS A 1 95 ? 13.658 -8.817 13.382 1.00 42.22 95 LYS A C 1
ATOM 778 O O . LYS A 1 95 ? 14.136 -9.302 14.402 1.00 42.22 95 LYS A O 1
ATOM 783 N N . GLY A 1 96 ? 12.418 -8.318 13.309 1.00 39.91 96 GLY A N 1
ATOM 784 C CA . GLY A 1 96 ? 11.382 -8.434 14.347 1.00 39.91 96 GLY A CA 1
ATOM 785 C C . GLY A 1 96 ? 10.067 -9.086 13.892 1.00 39.91 96 GLY A C 1
ATOM 786 O O . GLY A 1 96 ? 9.215 -9.329 14.733 1.00 39.91 96 GLY A O 1
ATOM 787 N N . PHE A 1 97 ? 9.921 -9.394 12.603 1.00 44.62 97 PHE A N 1
ATOM 788 C CA . PHE A 1 97 ? 8.799 -10.160 12.053 1.00 44.62 97 PHE A CA 1
ATOM 789 C C . PHE A 1 97 ? 9.347 -11.541 11.658 1.00 44.62 97 PHE A C 1
ATOM 791 O O . PHE A 1 97 ? 10.506 -11.661 11.269 1.00 44.62 97 PHE A O 1
ATOM 798 N N . SER A 1 98 ? 8.609 -12.628 11.816 1.00 40.25 98 SER A N 1
ATOM 799 C CA . SER A 1 98 ? 9.081 -13.923 11.314 1.00 40.25 98 SER A CA 1
ATOM 800 C C . SER A 1 98 ? 8.860 -14.006 9.798 1.00 40.25 98 SER A C 1
ATOM 802 O O . SER A 1 98 ? 7.837 -13.552 9.293 1.00 40.25 98 SER A O 1
ATOM 804 N N . LYS A 1 99 ? 9.752 -14.694 9.066 1.00 42.69 99 LYS A N 1
ATOM 805 C CA . LYS A 1 99 ? 9.513 -15.136 7.668 1.00 42.69 99 LYS A CA 1
ATOM 806 C C . LYS A 1 99 ? 8.176 -15.883 7.497 1.00 42.69 99 LYS A C 1
ATOM 808 O O . LYS A 1 99 ? 7.718 -16.090 6.380 1.00 42.69 99 LYS A O 1
ATOM 813 N N . ASP A 1 100 ? 7.584 -16.313 8.610 1.00 43.81 100 ASP A N 1
ATOM 814 C CA . ASP A 1 100 ? 6.324 -17.029 8.716 1.00 43.81 100 ASP A CA 1
ATOM 815 C C . ASP A 1 100 ? 5.099 -16.105 8.885 1.00 43.81 100 ASP A C 1
ATOM 817 O O . ASP A 1 100 ? 3.977 -16.609 8.914 1.00 43.81 100 ASP A O 1
ATOM 821 N N . GLU A 1 101 ? 5.262 -14.783 9.025 1.00 48.31 101 GLU A N 1
ATOM 822 C CA . GLU A 1 101 ? 4.159 -13.800 9.082 1.00 48.31 101 GLU A CA 1
ATOM 823 C C . GLU A 1 101 ? 3.628 -13.394 7.709 1.00 48.31 101 GLU A C 1
ATOM 825 O O . GLU A 1 101 ? 2.440 -13.105 7.585 1.00 48.31 101 GLU A O 1
ATOM 830 N N . PHE A 1 102 ? 4.452 -13.510 6.666 1.00 50.88 102 PHE A N 1
ATOM 831 C CA . PHE A 1 102 ? 4.007 -13.510 5.275 1.00 50.88 102 PHE A CA 1
ATOM 832 C C . PHE A 1 102 ? 4.119 -14.936 4.723 1.00 50.88 102 PHE A C 1
ATOM 834 O O . PHE A 1 102 ? 5.192 -15.418 4.377 1.00 50.88 102 PHE A O 1
ATOM 841 N N . VAL A 1 103 ? 2.982 -15.635 4.666 1.00 48.62 103 VAL A N 1
ATOM 842 C CA . VAL A 1 103 ? 2.842 -17.093 4.452 1.00 48.62 103 VAL A CA 1
ATOM 843 C C . VAL A 1 103 ? 3.135 -17.540 3.006 1.00 48.62 103 VAL A C 1
ATOM 845 O O . VAL A 1 103 ? 2.370 -18.300 2.418 1.00 48.62 103 VAL A O 1
ATOM 848 N N . CYS A 1 104 ? 4.204 -17.065 2.367 1.00 55.72 104 CYS A N 1
ATOM 849 C CA . CYS A 1 104 ? 4.531 -17.480 1.004 1.00 55.72 104 CYS A CA 1
ATOM 850 C C . CYS A 1 104 ? 5.911 -18.130 0.929 1.00 55.72 104 CYS A C 1
ATOM 852 O O . CYS A 1 104 ? 6.932 -17.460 0.818 1.00 55.72 104 CYS A O 1
ATOM 854 N N . LYS A 1 105 ? 5.930 -19.469 0.985 1.00 62.69 105 LYS A N 1
ATOM 855 C CA . LYS A 1 105 ? 7.151 -20.273 0.794 1.00 62.69 105 LYS A CA 1
ATOM 856 C C . LYS A 1 105 ? 7.535 -20.435 -0.680 1.00 62.69 105 LYS A C 1
ATOM 858 O O . LYS A 1 105 ? 8.654 -20.844 -0.966 1.00 62.69 105 LYS A O 1
ATOM 863 N N . ASP A 1 106 ? 6.614 -20.135 -1.595 1.00 78.06 106 ASP A N 1
ATOM 864 C CA . ASP A 1 106 ? 6.833 -20.184 -3.039 1.00 78.06 106 ASP A CA 1
ATOM 865 C C . ASP A 1 106 ? 7.152 -18.776 -3.567 1.00 78.06 106 ASP A C 1
ATOM 867 O O . ASP A 1 106 ? 6.316 -17.870 -3.507 1.00 78.06 106 ASP A O 1
ATOM 871 N N . THR A 1 107 ? 8.369 -18.597 -4.093 1.00 80.12 107 THR A N 1
ATOM 872 C CA . THR A 1 107 ? 8.865 -17.335 -4.668 1.00 80.12 107 THR A CA 1
ATOM 873 C C . THR A 1 107 ? 7.967 -16.817 -5.797 1.00 80.12 107 THR A C 1
ATOM 875 O O . THR A 1 107 ? 7.830 -15.609 -5.979 1.00 80.12 107 THR A O 1
ATOM 878 N N . ARG A 1 108 ? 7.326 -17.707 -6.562 1.00 82.00 108 ARG A N 1
ATOM 879 C CA . ARG A 1 108 ? 6.449 -17.340 -7.681 1.00 82.00 108 ARG A CA 1
ATOM 880 C C . ARG A 1 108 ? 5.120 -16.778 -7.191 1.00 82.00 108 ARG A C 1
ATOM 882 O O . ARG A 1 108 ? 4.643 -15.775 -7.720 1.00 82.00 108 ARG A O 1
ATOM 889 N N . GLU A 1 109 ? 4.556 -17.392 -6.160 1.00 82.75 109 GLU A N 1
ATOM 890 C CA . GLU A 1 109 ? 3.368 -16.876 -5.480 1.00 82.75 109 GLU A CA 1
ATOM 891 C C . GLU A 1 109 ? 3.679 -15.571 -4.727 1.00 82.75 109 GLU A C 1
ATOM 893 O O . GLU A 1 109 ? 2.849 -14.664 -4.713 1.00 82.75 109 GLU A O 1
ATOM 898 N N . ASP A 1 110 ? 4.894 -15.397 -4.193 1.00 83.12 110 ASP A N 1
ATOM 899 C CA . ASP A 1 110 ? 5.314 -14.127 -3.582 1.00 83.12 110 ASP A CA 1
ATOM 900 C C . ASP A 1 110 ? 5.420 -13.013 -4.639 1.00 83.12 110 ASP A C 1
ATOM 902 O O . ASP A 1 110 ? 4.879 -11.925 -4.450 1.00 83.12 110 ASP A O 1
ATOM 906 N N . GLN A 1 111 ? 6.005 -13.292 -5.813 1.00 86.44 111 GLN A N 1
ATOM 907 C CA . GLN A 1 111 ? 5.981 -12.357 -6.953 1.00 86.44 111 GLN A CA 1
ATOM 908 C C . GLN A 1 111 ? 4.565 -11.977 -7.362 1.00 86.44 111 GLN A C 1
ATOM 910 O O . GLN A 1 111 ? 4.299 -10.805 -7.634 1.00 86.44 111 GLN A O 1
ATOM 915 N N . ARG A 1 112 ? 3.667 -12.964 -7.422 1.00 88.88 112 ARG A N 1
ATOM 916 C CA . ARG A 1 112 ? 2.261 -12.760 -7.767 1.00 88.88 112 ARG A CA 1
ATOM 917 C C . ARG A 1 112 ? 1.579 -11.853 -6.746 1.00 88.88 112 ARG A C 1
ATOM 919 O O . ARG A 1 112 ? 0.962 -10.870 -7.136 1.00 88.88 112 ARG A O 1
ATOM 926 N N . ARG A 1 113 ? 1.771 -12.102 -5.448 1.00 88.69 113 ARG A N 1
ATOM 927 C CA . ARG A 1 113 ? 1.259 -11.251 -4.360 1.00 88.69 113 ARG A CA 1
ATOM 928 C C . ARG A 1 113 ? 1.768 -9.821 -4.464 1.00 88.69 113 ARG A C 1
ATOM 930 O O . ARG A 1 113 ? 0.981 -8.884 -4.382 1.00 88.69 113 ARG A O 1
ATOM 937 N N . VAL A 1 114 ? 3.072 -9.646 -4.678 1.00 89.56 114 VAL A N 1
ATOM 938 C CA . VAL A 1 114 ? 3.673 -8.315 -4.843 1.00 89.56 114 VAL A CA 1
ATOM 939 C C . VAL A 1 114 ? 3.073 -7.620 -6.062 1.00 89.56 114 VAL A C 1
ATOM 941 O O . VAL A 1 114 ? 2.704 -6.454 -5.973 1.00 89.56 114 VAL A O 1
ATOM 944 N N . PHE A 1 115 ? 2.912 -8.326 -7.181 1.00 93.12 115 PHE A N 1
ATOM 945 C CA . PHE A 1 115 ? 2.268 -7.778 -8.371 1.00 93.12 115 PHE A CA 1
ATOM 946 C C . PHE A 1 115 ? 0.837 -7.304 -8.097 1.00 93.12 115 PHE A C 1
ATOM 948 O O . PHE A 1 115 ? 0.524 -6.159 -8.413 1.00 93.12 115 PHE A O 1
ATOM 955 N N . LEU A 1 116 ? -0.004 -8.142 -7.485 1.00 93.12 116 LEU A N 1
ATOM 956 C CA . LEU A 1 116 ? -1.391 -7.792 -7.166 1.00 93.12 116 LEU A CA 1
ATOM 957 C C . LEU A 1 116 ? -1.467 -6.598 -6.204 1.00 93.12 116 LEU A C 1
ATOM 959 O O . LEU A 1 116 ? -2.247 -5.678 -6.428 1.00 93.12 116 LEU A O 1
ATOM 963 N N . HIS A 1 117 ? -0.596 -6.549 -5.193 1.00 93.00 117 HIS A N 1
ATOM 964 C CA . HIS A 1 117 ? -0.499 -5.401 -4.293 1.00 93.00 117 HIS A CA 1
ATOM 965 C C . HIS A 1 117 ? -0.166 -4.107 -5.061 1.00 93.00 117 HIS A C 1
ATOM 967 O O . HIS A 1 117 ? -0.840 -3.093 -4.898 1.00 93.00 117 HIS A O 1
ATOM 973 N N . GLN A 1 118 ? 0.832 -4.135 -5.952 1.00 93.94 118 GLN A N 1
ATOM 974 C CA . GLN A 1 118 ? 1.188 -2.966 -6.768 1.00 93.94 118 GLN A CA 1
ATOM 975 C C . GLN A 1 118 ? 0.091 -2.603 -7.787 1.00 93.94 118 GLN A C 1
ATOM 977 O O . GLN A 1 118 ? -0.078 -1.431 -8.124 1.00 93.94 118 GLN A O 1
ATOM 982 N N . TYR A 1 119 ? -0.668 -3.588 -8.272 1.00 95.00 119 TYR A N 1
ATOM 983 C CA . TYR A 1 119 ? -1.827 -3.375 -9.138 1.00 95.00 119 TYR A CA 1
ATOM 984 C C . TYR A 1 119 ? -2.951 -2.636 -8.405 1.00 95.00 119 TYR A C 1
ATOM 986 O O . TYR A 1 119 ? -3.480 -1.661 -8.935 1.00 95.00 119 TYR A O 1
ATOM 994 N N . ILE A 1 120 ? -3.248 -3.015 -7.160 1.00 94.69 120 ILE A N 1
ATOM 995 C CA . ILE A 1 120 ? -4.221 -2.305 -6.319 1.00 94.69 120 ILE A CA 1
ATOM 996 C C . ILE A 1 120 ? -3.799 -0.847 -6.112 1.00 94.69 120 ILE A C 1
ATOM 998 O O . ILE A 1 120 ? -4.595 0.067 -6.325 1.00 94.69 120 ILE A O 1
ATOM 1002 N N . GLN A 1 121 ? -2.527 -0.593 -5.798 1.00 93.31 121 GLN A N 1
ATOM 1003 C CA . GLN A 1 121 ? -2.029 0.783 -5.699 1.00 93.31 121 GLN A CA 1
ATOM 1004 C C . GLN A 1 121 ? -2.179 1.560 -7.018 1.00 93.31 121 GLN A C 1
ATOM 1006 O O . GLN A 1 121 ? -2.437 2.766 -7.013 1.00 93.31 121 GLN A O 1
ATOM 1011 N N . ALA A 1 122 ? -2.044 0.884 -8.164 1.00 93.06 122 ALA A N 1
ATOM 1012 C CA . ALA A 1 122 ? -2.242 1.499 -9.471 1.00 93.06 122 ALA A CA 1
ATOM 1013 C C . ALA A 1 122 ? -3.715 1.857 -9.719 1.00 93.06 122 ALA A C 1
ATOM 1015 O O . ALA A 1 122 ? -3.979 2.948 -10.228 1.00 93.06 122 ALA A O 1
ATOM 1016 N N . LEU A 1 123 ? -4.663 1.007 -9.308 1.00 91.81 123 LEU A N 1
ATOM 1017 C CA . LEU A 1 123 ? -6.099 1.310 -9.357 1.00 91.81 123 LEU A CA 1
ATOM 1018 C C . LEU A 1 123 ? -6.463 2.523 -8.505 1.00 91.81 123 LEU A C 1
ATOM 1020 O O . LEU A 1 123 ? -7.337 3.299 -8.872 1.00 91.81 123 LEU A O 1
ATOM 1024 N N . LEU A 1 124 ? -5.782 2.707 -7.377 1.00 90.06 124 LEU A N 1
ATOM 1025 C CA . LEU A 1 124 ? -6.047 3.827 -6.484 1.00 90.06 124 LEU A CA 1
ATOM 1026 C C . LEU A 1 124 ? -5.271 5.102 -6.869 1.00 90.06 124 LEU A C 1
ATOM 1028 O O . LEU A 1 124 ? -5.419 6.120 -6.195 1.00 90.06 124 LEU A O 1
ATOM 1032 N N . SER A 1 125 ? -4.397 5.064 -7.881 1.00 88.19 125 SER A N 1
ATOM 1033 C CA . SER A 1 125 ? -3.370 6.097 -8.120 1.00 88.19 125 SER A CA 1
ATOM 1034 C C . SER A 1 125 ? -3.894 7.493 -8.484 1.00 88.19 125 SER A C 1
ATOM 1036 O O . SER A 1 125 ? -3.179 8.473 -8.286 1.00 88.19 125 SER A O 1
ATOM 1038 N N . ASP A 1 126 ? -5.120 7.577 -8.981 1.00 84.56 126 ASP A N 1
ATOM 1039 C CA . ASP A 1 126 ? -5.858 8.789 -9.351 1.00 84.56 126 ASP A CA 1
ATOM 1040 C C . ASP A 1 126 ? -6.525 9.494 -8.159 1.00 84.56 126 ASP A C 1
ATOM 1042 O O . ASP A 1 126 ? -6.938 10.645 -8.269 1.00 84.56 126 ASP A O 1
ATOM 1046 N N . ILE A 1 127 ? -6.606 8.830 -7.004 1.00 85.50 127 ILE A N 1
ATOM 1047 C CA . ILE A 1 127 ? -7.234 9.376 -5.800 1.00 85.50 127 ILE A CA 1
ATOM 1048 C C . ILE A 1 127 ? -6.164 9.986 -4.894 1.00 85.50 127 ILE A C 1
ATOM 1050 O O . ILE A 1 127 ? -5.210 9.308 -4.491 1.00 85.50 127 ILE A O 1
ATOM 1054 N N . ASN A 1 128 ? -6.356 11.256 -4.522 1.00 84.62 128 ASN A N 1
ATOM 1055 C CA . ASN A 1 128 ? -5.524 11.921 -3.525 1.00 84.62 128 ASN A CA 1
ATOM 1056 C C . ASN A 1 128 ? -5.792 11.328 -2.135 1.00 84.62 128 ASN A C 1
ATOM 1058 O O . ASN A 1 128 ? -6.854 11.542 -1.548 1.00 84.62 128 ASN A O 1
ATOM 1062 N N . LYS A 1 129 ? -4.829 10.569 -1.615 1.00 88.31 129 LYS A N 1
ATOM 1063 C CA . LYS A 1 129 ? -4.952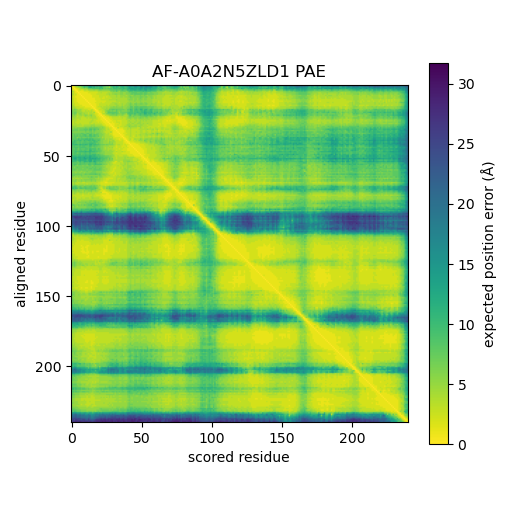 9.841 -0.351 1.00 88.31 129 LYS A CA 1
ATOM 1064 C C . LYS A 1 129 ? -3.613 9.764 0.379 1.00 88.31 129 LYS A C 1
ATOM 1066 O O . LYS A 1 129 ? -2.571 9.773 -0.282 1.00 88.31 129 LYS A O 1
ATOM 1071 N N . PRO A 1 130 ? -3.625 9.678 1.718 1.00 89.88 130 PRO A N 1
ATOM 1072 C CA . PRO A 1 130 ? -2.401 9.494 2.481 1.00 89.88 130 PRO A CA 1
ATOM 1073 C C . PRO A 1 130 ? -1.833 8.082 2.266 1.00 89.88 130 PRO A C 1
ATOM 1075 O O . PRO A 1 130 ? -2.569 7.125 2.018 1.00 89.88 130 PRO A O 1
ATOM 1078 N N . GLU A 1 131 ? -0.514 7.948 2.403 1.00 87.81 131 GLU A N 1
ATOM 1079 C CA . GLU A 1 131 ? 0.226 6.696 2.168 1.00 87.81 131 GLU A CA 1
ATOM 1080 C C . GLU A 1 131 ? -0.290 5.531 3.024 1.00 87.81 131 GLU A C 1
ATOM 1082 O O . GLU A 1 131 ? -0.456 4.422 2.526 1.00 87.81 131 GLU A O 1
ATOM 1087 N N . TRP A 1 132 ? -0.630 5.784 4.293 1.00 90.94 132 TRP A N 1
ATOM 1088 C CA . TRP A 1 132 ? -1.158 4.743 5.181 1.00 90.94 132 TRP A CA 1
ATOM 1089 C C . TRP A 1 132 ? -2.471 4.143 4.662 1.00 90.94 132 TRP A C 1
ATOM 1091 O O . TRP A 1 132 ? -2.701 2.947 4.827 1.00 90.94 132 TRP A O 1
ATOM 1101 N N . LEU A 1 133 ? -3.325 4.958 4.033 1.00 92.50 133 LEU A N 1
ATOM 1102 C CA . LEU A 1 133 ? -4.605 4.507 3.494 1.00 92.50 133 LEU A CA 1
ATOM 1103 C C . LEU A 1 133 ? -4.392 3.738 2.189 1.00 92.50 133 LEU A C 1
ATOM 1105 O O . LEU A 1 133 ? -5.064 2.740 1.958 1.00 92.50 133 LEU A O 1
ATOM 1109 N N . GLU A 1 134 ? -3.435 4.165 1.359 1.00 92.19 134 GLU A N 1
ATOM 1110 C CA . GLU A 1 134 ? -3.039 3.440 0.145 1.00 92.19 134 GLU A CA 1
ATOM 1111 C C . GLU A 1 134 ? -2.540 2.025 0.459 1.00 92.19 134 GLU A C 1
ATOM 1113 O O . GLU A 1 134 ? -3.046 1.046 -0.094 1.00 92.19 134 GLU A O 1
ATOM 1118 N N . GLU A 1 135 ? -1.576 1.918 1.371 1.00 90.75 135 GLU A N 1
ATOM 1119 C CA . GLU A 1 135 ? -1.008 0.642 1.806 1.00 90.75 135 GLU A CA 1
ATOM 1120 C C . GLU A 1 135 ? -2.056 -0.217 2.524 1.00 90.75 135 GLU A C 1
ATOM 1122 O O . GLU A 1 135 ? -2.213 -1.403 2.225 1.00 90.75 135 GLU A O 1
ATOM 1127 N N . GLY A 1 136 ? -2.837 0.394 3.421 1.00 93.50 136 GLY A N 1
ATOM 1128 C CA . GLY A 1 136 ? -3.886 -0.291 4.167 1.00 93.50 136 GLY A CA 1
ATOM 1129 C C . GLY A 1 136 ? -4.970 -0.885 3.277 1.00 93.50 136 GLY A C 1
ATOM 1130 O O . GLY A 1 136 ? -5.311 -2.058 3.430 1.00 93.50 136 GLY A O 1
ATOM 1131 N N . LEU A 1 137 ? -5.462 -0.117 2.298 1.00 94.31 137 LEU A N 1
ATOM 1132 C CA . LEU A 1 137 ? -6.426 -0.609 1.313 1.00 94.31 137 LEU A CA 1
ATOM 1133 C C . LEU A 1 137 ? -5.834 -1.709 0.445 1.00 94.31 137 LEU A C 1
ATOM 1135 O O . LEU A 1 137 ? -6.534 -2.669 0.130 1.00 94.31 137 LEU A O 1
ATOM 1139 N N . SER A 1 138 ? -4.554 -1.607 0.092 1.00 93.56 138 SER A N 1
ATOM 1140 C CA . SER A 1 138 ? -3.874 -2.641 -0.686 1.00 93.56 138 SER A CA 1
ATOM 1141 C C . SER A 1 138 ? -3.837 -3.968 0.072 1.00 93.56 138 SER A C 1
ATOM 1143 O O . SER A 1 138 ? -4.258 -4.991 -0.463 1.00 93.56 138 SER A O 1
ATOM 1145 N N . TYR A 1 139 ? -3.430 -3.969 1.344 1.00 92.69 139 TYR A N 1
ATOM 1146 C CA . TYR A 1 139 ? -3.441 -5.185 2.163 1.00 92.69 139 TYR A CA 1
ATOM 1147 C C . TYR A 1 139 ? -4.851 -5.706 2.457 1.00 92.69 139 TYR A C 1
ATOM 1149 O O . TYR A 1 139 ? -5.084 -6.912 2.383 1.00 92.69 139 TYR A O 1
ATOM 1157 N N . TYR A 1 140 ? -5.806 -4.823 2.751 1.00 94.19 140 TYR A N 1
ATOM 1158 C CA . TYR A 1 140 ? -7.182 -5.227 3.037 1.00 94.19 140 TYR A CA 1
ATOM 1159 C C . TYR A 1 140 ? -7.890 -5.812 1.806 1.00 94.19 140 TYR A C 1
ATOM 1161 O O . TYR A 1 140 ? -8.578 -6.826 1.895 1.00 94.19 140 TYR A O 1
ATOM 1169 N N . THR A 1 141 ? -7.667 -5.230 0.628 1.00 94.12 141 THR A N 1
ATOM 1170 C CA . THR A 1 141 ? -8.177 -5.766 -0.644 1.00 94.12 141 THR A CA 1
ATOM 1171 C C . THR A 1 141 ? -7.581 -7.140 -0.930 1.00 94.12 141 THR A C 1
ATOM 1173 O O . THR A 1 141 ? -8.298 -8.046 -1.347 1.00 94.12 141 THR A O 1
ATOM 1176 N N . MET A 1 142 ? -6.289 -7.333 -0.643 1.00 92.00 142 MET A N 1
ATOM 1177 C CA . MET A 1 142 ? -5.648 -8.646 -0.743 1.00 92.00 142 MET A CA 1
ATOM 1178 C C . MET A 1 142 ? -6.268 -9.663 0.227 1.00 92.00 142 MET A C 1
ATOM 1180 O O . MET A 1 142 ? -6.501 -10.800 -0.174 1.00 92.00 142 MET A O 1
ATOM 1184 N N . GLU A 1 143 ? -6.601 -9.273 1.464 1.00 91.88 143 GLU A N 1
ATOM 1185 C CA . GLU A 1 143 ? -7.357 -10.123 2.402 1.00 91.88 143 GLU A CA 1
ATOM 1186 C C . GLU A 1 143 ? -8.713 -10.546 1.812 1.00 91.88 143 GLU A C 1
ATOM 1188 O O . GLU A 1 143 ? -9.042 -11.734 1.8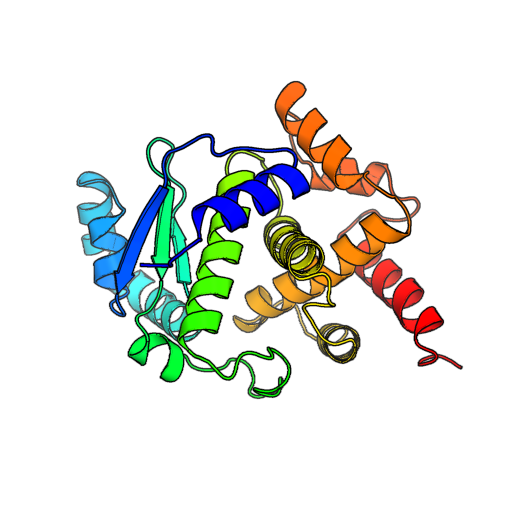21 1.00 91.88 143 GLU A O 1
ATOM 1193 N N . LYS A 1 144 ? -9.481 -9.604 1.246 1.00 92.50 144 LYS A N 1
ATOM 1194 C CA . LYS A 1 144 ? -10.762 -9.912 0.586 1.00 92.50 144 LYS A CA 1
ATOM 1195 C C . LYS A 1 144 ? -10.593 -10.843 -0.607 1.00 92.50 144 LYS A C 1
ATOM 1197 O O . LYS A 1 144 ? -11.379 -11.772 -0.762 1.00 92.50 144 LYS A O 1
ATOM 1202 N N . TYR A 1 145 ? -9.563 -10.612 -1.415 1.00 92.31 145 TYR A N 1
ATOM 1203 C CA . TYR A 1 145 ? -9.254 -11.419 -2.589 1.00 92.31 145 TYR A CA 1
ATOM 1204 C C . TYR A 1 145 ? -8.901 -12.866 -2.220 1.00 92.31 145 TYR A C 1
ATOM 1206 O O . TYR A 1 145 ? -9.457 -13.802 -2.793 1.00 92.31 145 TYR A O 1
ATOM 1214 N N . TYR A 1 146 ? -8.010 -13.063 -1.245 1.00 88.38 146 TYR A N 1
ATOM 1215 C CA . TYR A 1 146 ? -7.612 -14.403 -0.803 1.00 88.38 146 TYR A CA 1
ATOM 1216 C C . TYR A 1 146 ? -8.652 -15.080 0.102 1.00 88.38 146 TYR A C 1
ATOM 1218 O O . TYR A 1 146 ? -8.572 -16.289 0.316 1.00 88.38 146 TYR A O 1
ATOM 1226 N N . GLY A 1 147 ? -9.618 -14.328 0.639 1.00 87.69 147 GLY A N 1
ATOM 1227 C CA . GLY A 1 147 ? -10.627 -14.839 1.572 1.00 87.69 147 GLY A CA 1
ATOM 1228 C C . GLY A 1 147 ? -10.050 -15.234 2.934 1.00 87.69 147 GLY A C 1
ATOM 1229 O O . GLY A 1 147 ? -10.674 -15.985 3.680 1.00 87.69 147 GLY A O 1
ATOM 1230 N N . SER A 1 148 ? -8.849 -14.755 3.256 1.00 84.31 148 SER A N 1
ATOM 1231 C CA . SER A 1 148 ? -8.131 -15.076 4.485 1.00 84.31 148 SER A CA 1
ATOM 1232 C C . SER A 1 148 ? -7.339 -13.874 4.961 1.00 84.31 148 SER A C 1
ATOM 1234 O O . SER A 1 148 ? -6.782 -13.140 4.142 1.00 84.31 148 SER A O 1
ATOM 1236 N N . GLN A 1 149 ? -7.227 -13.736 6.279 1.00 82.50 149 GLN A N 1
ATOM 1237 C CA . GLN A 1 149 ? -6.461 -12.678 6.918 1.00 82.50 149 GLN A CA 1
ATOM 1238 C C . GLN A 1 149 ? -5.035 -12.582 6.361 1.00 82.50 149 GLN A C 1
ATOM 1240 O O . GLN A 1 149 ? -4.306 -13.575 6.325 1.00 82.50 149 GLN A O 1
ATOM 1245 N N . PHE A 1 150 ? -4.657 -11.384 5.903 1.00 81.31 150 PHE A N 1
ATOM 1246 C CA . PHE A 1 150 ? -3.388 -11.192 5.196 1.00 81.31 150 PHE A CA 1
ATOM 1247 C C . PHE A 1 150 ? -2.206 -10.964 6.147 1.00 81.31 150 PHE A C 1
ATOM 1249 O O . PHE A 1 150 ? -1.126 -11.499 5.906 1.00 81.31 150 PHE A O 1
ATOM 1256 N N . LEU A 1 151 ? -2.413 -10.201 7.227 1.00 83.50 151 LEU A N 1
ATOM 1257 C CA . LEU A 1 151 ? -1.428 -9.990 8.297 1.00 83.50 151 LEU A CA 1
ATOM 1258 C C . LEU A 1 151 ? -1.895 -10.678 9.575 1.00 83.50 151 LEU A C 1
ATOM 1260 O O . LEU A 1 151 ? -3.064 -10.543 9.931 1.00 83.50 151 LEU A O 1
ATOM 1264 N N . LYS A 1 152 ? -1.009 -11.382 10.285 1.00 83.50 152 LYS A N 1
ATOM 1265 C CA . LYS A 1 152 ? -1.367 -12.044 11.550 1.00 83.50 152 LYS A CA 1
ATOM 1266 C C . LYS A 1 152 ? -1.672 -11.041 12.663 1.00 83.50 152 LYS A C 1
ATOM 1268 O O . LYS A 1 152 ? -1.109 -9.947 12.653 1.00 83.50 152 LYS A O 1
ATOM 1273 N N . ASP A 1 153 ? -2.509 -11.423 13.624 1.00 84.62 153 ASP A N 1
ATOM 1274 C CA . ASP A 1 153 ? -2.945 -10.555 14.729 1.00 84.62 153 ASP A CA 1
ATOM 1275 C C . ASP A 1 153 ? -1.786 -10.003 15.565 1.00 84.62 153 ASP A C 1
ATOM 1277 O O . ASP A 1 153 ? -1.838 -8.852 15.986 1.00 84.62 153 ASP A O 1
ATOM 1281 N N . GLU A 1 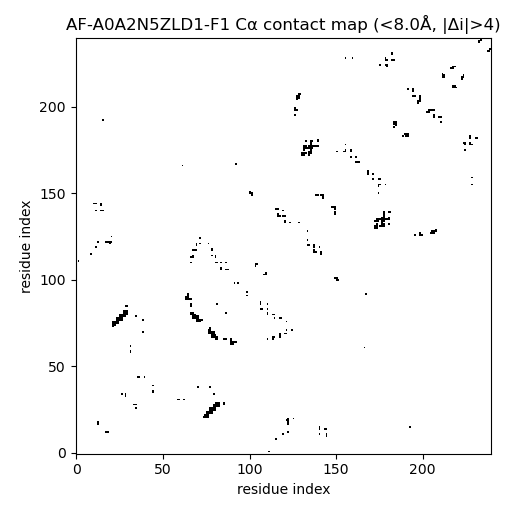154 ? -0.691 -10.750 15.717 1.00 83.50 154 GLU A N 1
ATOM 1282 C CA . GLU A 1 154 ? 0.499 -10.313 16.458 1.00 83.50 154 GLU A CA 1
ATOM 1283 C C . GLU A 1 154 ? 1.113 -9.038 15.859 1.00 83.50 154 GLU A C 1
ATOM 1285 O O . GLU A 1 154 ? 1.721 -8.235 16.566 1.00 83.50 154 GLU A O 1
ATOM 1290 N N . THR A 1 155 ? 0.906 -8.793 14.560 1.00 84.06 155 THR A N 1
ATOM 1291 C CA . THR A 1 155 ? 1.371 -7.558 13.920 1.00 84.06 155 THR A CA 1
ATOM 1292 C C . THR A 1 155 ? 0.652 -6.317 14.454 1.00 84.06 155 THR A C 1
ATOM 1294 O O . THR A 1 155 ? 1.221 -5.233 14.379 1.00 84.06 155 THR A O 1
ATOM 1297 N N . LEU A 1 156 ? -0.563 -6.445 15.008 1.00 85.94 156 LEU A N 1
ATOM 1298 C CA . LEU A 1 156 ? -1.291 -5.338 15.639 1.00 85.94 156 LEU A CA 1
ATOM 1299 C C . LEU A 1 156 ? -0.588 -4.873 16.919 1.00 85.94 156 LEU A C 1
ATOM 1301 O O . LEU A 1 156 ? -0.402 -3.673 17.117 1.00 85.94 156 LEU A O 1
ATOM 1305 N N . GLU A 1 157 ? -0.167 -5.825 17.752 1.00 82.38 157 GLU A N 1
ATOM 1306 C CA . GLU A 1 157 ? 0.582 -5.568 18.987 1.00 82.38 157 GLU A CA 1
ATOM 1307 C C . GLU A 1 157 ? 1.968 -5.003 18.673 1.00 82.38 157 GLU A C 1
ATOM 1309 O O . GLU A 1 157 ? 2.376 -3.987 19.233 1.00 82.38 157 GLU A O 1
ATOM 1314 N N . MET A 1 158 ? 2.665 -5.596 17.698 1.00 80.00 158 MET A N 1
ATOM 1315 C CA . MET A 1 158 ? 4.012 -5.169 17.316 1.00 80.00 158 MET A CA 1
ATOM 1316 C C . MET A 1 158 ? 4.076 -3.705 16.876 1.00 80.00 158 MET A C 1
ATOM 1318 O O . MET A 1 158 ? 5.072 -3.034 17.138 1.00 80.00 158 MET A O 1
ATOM 1322 N N . VAL A 1 159 ? 3.047 -3.196 16.189 1.00 81.62 159 VAL A N 1
ATOM 1323 C CA . VAL A 1 159 ? 3.072 -1.821 15.666 1.00 81.62 159 VAL A CA 1
ATOM 1324 C C . VAL A 1 159 ? 2.590 -0.765 16.653 1.00 81.62 159 VAL A C 1
ATOM 1326 O O . VAL A 1 159 ? 2.728 0.424 16.352 1.00 81.62 159 VAL A O 1
ATOM 1329 N N . GLN A 1 160 ? 2.076 -1.156 17.823 1.00 80.81 160 GLN A N 1
ATOM 1330 C CA . GLN A 1 160 ? 1.613 -0.213 18.841 1.00 80.81 160 GLN A CA 1
ATOM 1331 C C . GLN A 1 160 ? 2.753 0.679 19.354 1.00 80.81 160 GLN A C 1
ATOM 1333 O O . GLN A 1 160 ? 2.610 1.902 19.379 1.00 80.81 160 GLN A O 1
ATOM 1338 N N . ASP A 1 161 ? 3.902 0.080 19.671 1.00 73.31 161 ASP A N 1
ATOM 1339 C CA . ASP A 1 161 ? 5.022 0.753 20.345 1.00 73.31 161 ASP A CA 1
ATOM 1340 C C . ASP A 1 161 ? 6.105 1.286 19.388 1.00 73.31 161 ASP A C 1
ATOM 1342 O O . ASP A 1 161 ? 7.151 1.779 19.816 1.00 73.31 161 ASP A O 1
ATOM 1346 N N . MET A 1 162 ? 5.877 1.203 18.073 1.00 69.75 162 MET A N 1
ATOM 1347 C CA . MET A 1 162 ? 6.862 1.616 17.069 1.00 69.75 162 MET A CA 1
ATOM 1348 C C . MET A 1 162 ? 6.877 3.145 16.899 1.00 69.75 162 MET A C 1
ATOM 1350 O O . MET A 1 162 ? 5.846 3.717 16.512 1.00 69.75 162 MET A O 1
ATOM 1354 N N . PRO A 1 163 ? 8.025 3.817 17.127 1.00 62.31 163 PRO A N 1
ATOM 1355 C CA . PRO A 1 163 ? 8.160 5.252 16.904 1.00 62.31 163 PRO A CA 1
ATOM 1356 C C . PRO A 1 163 ? 8.104 5.592 15.408 1.00 62.31 163 PRO A C 1
ATOM 1358 O O . PRO A 1 163 ? 8.672 4.874 14.596 1.00 62.31 163 PRO A O 1
ATOM 1361 N N . GLU A 1 164 ? 7.477 6.718 15.057 1.00 60.88 164 GLU A N 1
ATOM 1362 C CA . GLU A 1 164 ? 7.311 7.210 13.674 1.00 60.88 164 GLU A CA 1
ATOM 1363 C C . GLU A 1 164 ? 8.568 7.931 13.134 1.00 60.88 164 GLU A C 1
ATOM 1365 O O . GLU A 1 164 ? 8.480 9.076 12.691 1.00 60.88 164 GLU A O 1
ATOM 1370 N N . SER A 1 165 ? 9.767 7.341 13.248 1.00 54.69 165 SER A N 1
ATOM 1371 C CA . SER A 1 165 ? 10.992 8.051 12.815 1.00 54.69 165 SER A CA 1
ATOM 1372 C C . SER A 1 165 ? 12.111 7.252 12.117 1.00 54.69 165 SER A C 1
ATOM 1374 O O . SER A 1 165 ? 13.244 7.741 12.032 1.00 54.69 165 SER A O 1
ATOM 1376 N N . SER A 1 166 ? 11.858 6.066 11.559 1.00 56.16 166 SER A N 1
ATOM 1377 C CA . SER A 1 166 ? 12.851 5.288 10.800 1.00 56.16 166 SER A CA 1
ATOM 1378 C C . SER A 1 166 ? 12.385 4.804 9.410 1.00 56.16 166 SER A C 1
ATOM 1380 O O . SER A 1 166 ? 11.256 4.968 8.987 1.00 56.16 166 SER A O 1
ATOM 1382 N N . ILE A 1 167 ? 13.275 4.170 8.634 1.00 53.97 167 ILE A N 1
ATOM 1383 C CA . ILE A 1 167 ? 12.887 3.483 7.377 1.00 53.97 167 ILE A CA 1
ATOM 1384 C C . ILE A 1 167 ? 11.909 2.332 7.642 1.00 53.97 167 ILE A C 1
ATOM 1386 O O . ILE A 1 167 ? 11.164 1.939 6.743 1.00 53.97 167 ILE A O 1
ATOM 1390 N N . GLU A 1 168 ? 11.901 1.810 8.868 1.00 57.47 168 GLU A N 1
ATOM 1391 C CA . GLU A 1 168 ? 10.890 0.859 9.291 1.00 57.47 168 GLU A CA 1
ATOM 1392 C C . GLU A 1 168 ? 9.489 1.512 9.370 1.00 57.47 168 GLU A C 1
ATOM 1394 O O . GLU A 1 168 ? 8.496 0.803 9.221 1.00 57.47 168 GLU A O 1
ATOM 1399 N N . ASP A 1 169 ? 9.387 2.850 9.440 1.00 65.38 169 ASP A N 1
ATOM 1400 C CA . ASP A 1 169 ? 8.117 3.595 9.432 1.00 65.38 169 ASP A CA 1
ATOM 1401 C C . ASP A 1 169 ? 7.257 3.311 8.213 1.00 65.38 169 ASP A C 1
ATOM 1403 O O . ASP A 1 169 ? 6.044 3.305 8.345 1.00 65.38 169 ASP A O 1
ATOM 1407 N N . ILE A 1 170 ? 7.831 3.099 7.025 1.00 66.62 170 ILE A N 1
ATOM 1408 C CA . ILE A 1 170 ? 7.020 2.876 5.815 1.00 66.62 170 ILE A CA 1
ATOM 1409 C C . ILE A 1 170 ? 6.279 1.543 5.941 1.00 66.62 170 ILE A C 1
ATOM 1411 O O . ILE A 1 170 ? 5.072 1.464 5.721 1.00 66.62 170 ILE A O 1
ATOM 1415 N N . ILE A 1 171 ? 6.994 0.504 6.376 1.00 70.50 171 ILE A N 1
ATOM 1416 C CA . ILE A 1 171 ? 6.426 -0.832 6.575 1.00 70.50 171 ILE A CA 1
ATOM 1417 C C . ILE A 1 171 ? 5.425 -0.802 7.729 1.00 70.50 171 ILE A C 1
ATOM 1419 O O . ILE A 1 171 ? 4.293 -1.256 7.572 1.00 70.50 171 ILE A O 1
ATOM 1423 N N . PHE A 1 172 ? 5.793 -0.208 8.866 1.00 77.38 172 PHE A N 1
ATOM 1424 C CA . PHE A 1 172 ? 4.889 -0.094 10.008 1.00 77.38 172 PHE A CA 1
ATOM 1425 C C . PHE A 1 172 ? 3.689 0.806 9.724 1.00 77.38 172 PHE A C 1
ATOM 1427 O O . PHE A 1 172 ? 2.596 0.516 10.197 1.00 77.38 172 PHE A O 1
ATOM 1434 N N . SER A 1 173 ? 3.843 1.859 8.923 1.00 79.12 173 SER A N 1
ATOM 1435 C CA . SER A 1 173 ? 2.740 2.713 8.480 1.00 79.12 173 SER A CA 1
ATOM 1436 C C . SER A 1 173 ? 1.784 1.942 7.575 1.00 79.12 173 SER A C 1
ATOM 1438 O O . SER A 1 173 ? 0.576 2.109 7.720 1.00 79.12 173 SER A O 1
ATOM 1440 N N . GLY A 1 174 ? 2.292 1.050 6.717 1.00 85.12 174 GLY A N 1
ATOM 1441 C CA . GLY A 1 174 ? 1.458 0.144 5.928 1.00 85.12 174 GLY A CA 1
ATOM 1442 C C . GLY A 1 174 ? 0.696 -0.872 6.782 1.00 85.12 174 GLY A C 1
ATOM 1443 O O . GLY A 1 174 ? -0.504 -1.053 6.591 1.00 85.12 174 GLY A O 1
ATOM 1444 N N . ILE A 1 175 ? 1.351 -1.469 7.785 1.00 87.44 175 ILE A N 1
ATOM 1445 C CA . ILE A 1 175 ? 0.715 -2.410 8.727 1.00 87.44 175 ILE A CA 1
ATOM 1446 C C . ILE A 1 175 ? -0.337 -1.701 9.594 1.00 87.44 175 ILE A C 1
ATOM 1448 O O . ILE A 1 175 ? -1.467 -2.172 9.704 1.00 87.44 175 ILE A O 1
ATOM 1452 N N . LYS A 1 176 ? -0.011 -0.531 10.163 1.00 89.81 176 LYS A N 1
ATOM 1453 C CA . LYS A 1 176 ? -0.984 0.327 10.864 1.00 89.81 176 LYS A CA 1
ATOM 1454 C C . LYS A 1 176 ? -2.144 0.685 9.938 1.00 89.81 176 LYS A C 1
ATOM 1456 O O . LYS A 1 176 ? -3.297 0.623 10.350 1.00 89.81 176 LYS A O 1
ATOM 1461 N N . GLY A 1 177 ? -1.835 1.021 8.687 1.00 93.25 177 GLY A N 1
ATOM 1462 C CA . GLY A 1 177 ? -2.805 1.288 7.634 1.00 93.25 177 GLY A CA 1
ATOM 1463 C C . GLY A 1 177 ? -3.795 0.147 7.448 1.00 93.25 177 GLY A C 1
ATOM 1464 O O . GLY A 1 177 ? -5.001 0.377 7.474 1.00 93.25 177 GLY A O 1
ATOM 1465 N N . TYR A 1 178 ? -3.297 -1.083 7.326 1.00 93.75 178 TYR A N 1
ATOM 1466 C CA . TYR A 1 178 ? -4.128 -2.280 7.202 1.00 93.75 178 TYR A CA 1
ATOM 1467 C C . TYR A 1 178 ? -5.078 -2.436 8.391 1.00 93.75 178 TYR A C 1
ATOM 1469 O O . TYR A 1 178 ? -6.279 -2.606 8.193 1.00 93.75 178 TYR A O 1
ATOM 1477 N N . TRP A 1 179 ? -4.568 -2.321 9.620 1.00 94.25 179 TRP A N 1
ATOM 1478 C CA . TRP A 1 179 ? -5.390 -2.480 10.819 1.00 94.25 179 TRP A CA 1
ATOM 1479 C C . TRP A 1 179 ? -6.449 -1.389 10.960 1.00 94.25 179 TRP A C 1
ATOM 1481 O O . TRP A 1 179 ? -7.586 -1.684 11.324 1.00 94.25 179 TRP A O 1
ATOM 1491 N N . MET A 1 180 ? -6.113 -0.145 10.609 1.00 95.81 180 MET A N 1
ATOM 1492 C CA . MET A 1 180 ? -7.082 0.951 10.569 1.00 95.81 180 MET A CA 1
ATOM 1493 C C . MET A 1 180 ? -8.161 0.716 9.511 1.00 95.81 180 MET A C 1
ATOM 1495 O O . MET A 1 180 ? -9.338 0.856 9.820 1.00 95.81 180 MET A O 1
ATOM 1499 N N . VAL A 1 181 ? -7.794 0.318 8.288 1.00 96.38 181 VAL A N 1
ATOM 1500 C CA . VAL A 1 181 ? -8.767 0.009 7.224 1.00 96.38 181 VAL A CA 1
ATOM 1501 C C . VAL A 1 181 ? -9.670 -1.153 7.631 1.00 96.38 181 VAL A C 1
ATOM 1503 O O . VAL A 1 181 ? -10.885 -1.065 7.476 1.00 96.38 181 VAL A O 1
ATOM 1506 N N . LYS A 1 182 ? -9.103 -2.209 8.222 1.00 95.25 182 LYS A N 1
ATOM 1507 C CA . LYS A 1 182 ? -9.862 -3.356 8.729 1.00 95.25 182 LYS A CA 1
ATOM 1508 C C . LYS A 1 182 ? -10.856 -2.952 9.817 1.00 95.25 182 LYS A C 1
ATOM 1510 O O . LYS A 1 182 ? -11.998 -3.397 9.780 1.00 95.25 182 LYS A O 1
ATOM 1515 N N . TYR A 1 183 ? -10.440 -2.092 10.746 1.00 95.75 183 TYR A N 1
ATOM 1516 C CA . TYR A 1 183 ? -11.324 -1.505 11.753 1.00 95.75 183 TYR A CA 1
ATOM 1517 C C . TYR A 1 183 ? -12.443 -0.667 11.122 1.00 95.75 183 TYR A C 1
ATOM 1519 O O . TYR A 1 183 ? -13.606 -0.860 11.465 1.00 95.75 183 TYR A O 1
ATOM 1527 N N . ILE A 1 184 ? -12.112 0.224 10.181 1.00 96.44 184 ILE A N 1
ATOM 1528 C CA . ILE A 1 184 ? -13.101 1.083 9.520 1.00 96.44 184 ILE A CA 1
ATOM 1529 C C . ILE A 1 184 ? -14.142 0.234 8.801 1.00 96.44 184 ILE A C 1
ATOM 1531 O O . ILE A 1 184 ? -15.324 0.422 9.032 1.00 96.44 184 ILE A O 1
ATOM 1535 N N . GLU A 1 185 ? -13.731 -0.736 7.988 1.00 94.50 185 GLU A N 1
ATOM 1536 C CA . GLU A 1 185 ? -14.676 -1.579 7.248 1.00 94.50 185 GLU A CA 1
ATOM 1537 C C . GLU A 1 185 ? -15.488 -2.517 8.157 1.00 94.50 185 GLU A C 1
ATOM 1539 O O . GLU A 1 185 ? -16.557 -2.984 7.765 1.00 94.50 185 GLU A O 1
ATOM 1544 N N . LYS A 1 186 ? -15.010 -2.788 9.377 1.00 94.19 186 LYS A N 1
ATOM 1545 C CA . LYS A 1 186 ? -15.757 -3.537 10.392 1.00 94.19 186 LYS A CA 1
ATOM 1546 C C . LYS A 1 186 ? -16.844 -2.678 11.046 1.00 94.19 186 LYS A C 1
ATOM 1548 O O . LYS A 1 186 ? -17.999 -3.092 11.082 1.00 94.19 186 LYS A O 1
ATOM 1553 N N . GLU A 1 187 ? -16.476 -1.522 11.594 1.00 95.88 187 GLU A N 1
ATOM 1554 C CA . GLU A 1 187 ? -17.400 -0.663 12.355 1.00 95.88 187 GLU A CA 1
ATOM 1555 C C . GLU A 1 187 ? -18.269 0.221 11.449 1.00 95.88 187 GLU A C 1
ATOM 1557 O O . GLU A 1 187 ? -19.382 0.601 11.812 1.00 95.88 187 GLU A O 1
ATOM 1562 N N . TYR A 1 188 ? -17.768 0.530 10.254 1.00 95.19 188 TYR A N 1
ATOM 1563 C CA . TYR A 1 188 ? -18.378 1.415 9.268 1.00 95.19 188 TYR A CA 1
ATOM 1564 C C . TYR A 1 188 ? -18.336 0.785 7.861 1.00 95.19 188 TYR A C 1
ATOM 1566 O O . TYR A 1 188 ? -17.598 1.251 6.985 1.00 95.19 188 TYR A O 1
ATOM 1574 N N . PRO A 1 189 ? -19.120 -0.282 7.613 1.00 93.38 189 PRO A N 1
ATOM 1575 C CA . PRO A 1 189 ? -19.050 -1.032 6.361 1.00 93.38 189 PRO A CA 1
ATOM 1576 C C . PRO A 1 189 ? -19.253 -0.151 5.124 1.00 93.38 189 PRO A C 1
ATOM 1578 O O . PRO A 1 189 ? -20.212 0.617 5.063 1.00 93.38 189 PRO A O 1
ATOM 1581 N N . ASN A 1 190 ? -18.392 -0.319 4.115 1.00 89.44 190 ASN A N 1
ATOM 1582 C CA . ASN A 1 190 ? -18.396 0.409 2.839 1.00 89.44 190 ASN A CA 1
ATOM 1583 C C . ASN A 1 190 ? -18.070 1.909 2.912 1.00 89.44 190 ASN A C 1
ATOM 1585 O O . ASN A 1 190 ? -18.050 2.563 1.865 1.00 89.44 190 ASN A O 1
ATOM 1589 N N . MET A 1 191 ? -17.776 2.467 4.091 1.00 92.69 191 MET A N 1
ATOM 1590 C CA . MET A 1 191 ? -17.482 3.896 4.234 1.00 92.69 191 MET A CA 1
ATOM 1591 C C . MET A 1 191 ? -16.314 4.331 3.343 1.00 92.69 191 MET A C 1
ATOM 1593 O O . MET A 1 191 ? -16.370 5.405 2.739 1.00 92.69 191 MET A O 1
ATOM 1597 N N . ILE A 1 192 ? -15.258 3.516 3.230 1.00 90.62 192 ILE A N 1
ATOM 1598 C CA . ILE A 1 192 ? -14.103 3.889 2.411 1.00 90.62 192 ILE A CA 1
ATOM 1599 C C . ILE A 1 192 ? -14.486 3.887 0.932 1.00 90.62 192 ILE A C 1
ATOM 1601 O O . ILE A 1 192 ? -14.155 4.833 0.224 1.00 90.62 192 ILE A O 1
ATOM 1605 N N . ASN A 1 193 ? -15.238 2.888 0.468 1.00 88.06 193 ASN A N 1
ATOM 1606 C CA . ASN A 1 193 ? -15.703 2.830 -0.920 1.00 88.06 193 ASN A CA 1
ATOM 1607 C C . ASN A 1 193 ? -16.584 4.033 -1.288 1.00 88.06 193 ASN A C 1
ATOM 1609 O O . ASN A 1 193 ? -16.419 4.609 -2.365 1.00 88.06 193 ASN A O 1
ATOM 1613 N N . GLU A 1 194 ? -17.478 4.456 -0.393 1.00 89.75 194 GLU A N 1
ATOM 1614 C CA . GLU A 1 194 ? -18.270 5.677 -0.576 1.00 89.75 194 GLU A CA 1
ATOM 1615 C C . GLU A 1 194 ? -17.376 6.916 -0.677 1.00 89.75 194 GLU A C 1
ATOM 1617 O O . GLU A 1 194 ? -17.508 7.706 -1.611 1.00 89.75 194 GLU A O 1
ATOM 1622 N N . LEU A 1 195 ? -16.405 7.056 0.228 1.00 89.62 195 LEU A N 1
ATOM 1623 C CA . LEU A 1 195 ? -15.462 8.172 0.220 1.00 89.62 195 LEU A CA 1
ATOM 1624 C C . LEU A 1 195 ? -14.570 8.195 -1.029 1.00 89.62 195 LEU A C 1
ATOM 1626 O O . LEU A 1 195 ? -14.292 9.273 -1.559 1.00 89.62 195 LEU A O 1
ATOM 1630 N N . LEU A 1 196 ? -14.132 7.035 -1.526 1.00 87.31 196 LEU A N 1
ATOM 1631 C CA . LEU A 1 196 ? -13.357 6.926 -2.765 1.00 87.31 196 LEU A CA 1
ATOM 1632 C C . LEU A 1 196 ? -14.183 7.404 -3.971 1.00 87.31 196 LEU A C 1
ATOM 1634 O O . LEU A 1 196 ? -13.668 8.163 -4.796 1.00 87.31 196 LEU A O 1
ATOM 1638 N N . LYS A 1 197 ? -15.468 7.023 -4.046 1.00 86.06 197 LYS A N 1
ATOM 1639 C CA . LYS A 1 197 ? -16.404 7.488 -5.087 1.00 86.06 197 LYS A CA 1
ATOM 1640 C C . LYS A 1 197 ? -16.644 8.992 -4.993 1.00 86.06 197 LYS A C 1
ATOM 1642 O O . LYS A 1 197 ? -16.469 9.707 -5.976 1.00 86.06 197 LYS A O 1
ATOM 1647 N N . GLU A 1 198 ? -16.944 9.493 -3.798 1.00 86.62 198 GLU A N 1
ATOM 1648 C CA . GLU A 1 198 ? -17.171 10.920 -3.574 1.00 86.62 198 GLU A CA 1
ATOM 1649 C C . GLU A 1 198 ? -15.941 11.771 -3.884 1.00 86.62 198 GLU A C 1
ATOM 1651 O O . GLU A 1 198 ? -16.074 12.851 -4.452 1.00 86.62 198 GLU A O 1
ATOM 1656 N N . THR A 1 199 ? -14.741 11.297 -3.544 1.00 82.38 199 THR A N 1
ATOM 1657 C CA . THR A 1 199 ? -13.498 12.025 -3.831 1.00 82.38 199 THR A CA 1
ATOM 1658 C C . THR A 1 199 ? -13.283 12.171 -5.333 1.00 82.38 199 THR A C 1
ATOM 1660 O O . THR A 1 199 ? -12.873 13.238 -5.786 1.00 82.38 199 THR A O 1
ATOM 1663 N N . LYS A 1 200 ? -13.610 11.130 -6.107 1.00 76.25 200 LYS A N 1
ATOM 1664 C CA . LYS A 1 200 ? -13.521 11.157 -7.569 1.00 76.25 200 LYS A CA 1
ATOM 1665 C C . LYS A 1 200 ? -14.580 12.061 -8.208 1.00 76.25 200 LYS A C 1
ATOM 1667 O O . LYS A 1 200 ? -14.275 12.763 -9.164 1.00 76.25 200 LYS A O 1
ATOM 1672 N N . GLU A 1 201 ? -15.807 12.055 -7.694 1.00 80.25 201 GLU A N 1
ATOM 1673 C CA . GLU A 1 201 ? -16.921 12.831 -8.261 1.00 80.25 201 GLU A CA 1
ATOM 1674 C C . GLU A 1 201 ? -16.918 14.308 -7.853 1.00 80.25 201 GLU A C 1
ATOM 1676 O O . GLU A 1 201 ? -17.301 15.171 -8.641 1.00 80.25 201 GLU A O 1
ATOM 1681 N N . LYS A 1 202 ? -16.526 14.602 -6.609 1.00 73.62 202 LYS A N 1
ATOM 1682 C CA . LYS A 1 202 ? -16.643 15.931 -5.987 1.00 73.62 202 LYS A CA 1
ATOM 1683 C C . LYS A 1 202 ? -15.301 16.644 -5.823 1.00 73.62 202 LYS A C 1
ATOM 1685 O O . LYS A 1 202 ? -15.272 17.702 -5.200 1.00 73.62 202 LYS A O 1
ATOM 1690 N N . GLU A 1 203 ? -14.212 16.055 -6.322 1.00 68.19 203 GLU A N 1
ATOM 1691 C CA . GLU A 1 203 ? -12.837 16.557 -6.173 1.00 68.19 203 GLU A CA 1
ATOM 1692 C C . GLU A 1 203 ? -12.507 16.932 -4.718 1.00 68.19 203 GLU A C 1
ATOM 1694 O O . GLU A 1 203 ? -12.011 18.024 -4.423 1.00 68.19 203 GLU A O 1
ATOM 1699 N N . LEU A 1 204 ? -12.824 16.038 -3.771 1.00 70.56 204 LEU A N 1
ATOM 1700 C CA . LEU A 1 204 ? -12.554 16.317 -2.361 1.00 70.56 204 LEU A CA 1
ATOM 1701 C C . LEU A 1 204 ? -11.048 16.561 -2.153 1.00 70.56 204 LEU A C 1
ATOM 1703 O O . LEU A 1 204 ? -10.222 15.766 -2.607 1.00 70.56 204 LEU A O 1
ATOM 1707 N N . PRO A 1 205 ? -10.663 17.625 -1.425 1.00 66.94 205 PRO A N 1
ATOM 1708 C CA . PRO A 1 205 ? -9.259 17.997 -1.284 1.00 66.94 205 PRO A CA 1
ATOM 1709 C C . PRO A 1 205 ? -8.451 16.977 -0.470 1.00 66.94 205 PRO A C 1
ATOM 1711 O O . PRO A 1 205 ? -7.237 16.881 -0.650 1.00 66.94 205 PRO A O 1
ATOM 1714 N N . SER A 1 206 ? -9.100 16.210 0.416 1.00 84.62 206 SER A N 1
ATOM 1715 C CA . SER A 1 206 ? -8.472 15.118 1.165 1.00 84.62 206 SER A CA 1
ATOM 1716 C C . SER A 1 206 ? -9.509 14.102 1.646 1.00 84.62 206 SER A C 1
ATOM 1718 O O . SER A 1 206 ? -10.386 14.438 2.445 1.00 84.62 206 SER A O 1
ATOM 1720 N N . ILE A 1 207 ? -9.365 12.849 1.204 1.00 89.00 207 ILE A N 1
ATOM 1721 C CA . ILE A 1 207 ? -10.153 11.719 1.716 1.00 89.00 207 ILE A CA 1
ATOM 1722 C C . ILE A 1 207 ? -9.919 11.488 3.214 1.00 89.00 207 ILE A C 1
ATOM 1724 O O . ILE A 1 207 ? -10.836 11.105 3.928 1.00 89.00 207 ILE A O 1
ATOM 1728 N N . GLU A 1 208 ? -8.710 11.767 3.704 1.00 89.38 208 GLU A N 1
ATOM 1729 C CA . GLU A 1 208 ? -8.342 11.582 5.109 1.00 89.38 208 GLU A CA 1
ATOM 1730 C C . GLU A 1 208 ? -9.163 12.491 6.020 1.00 89.38 208 GLU A C 1
ATOM 1732 O O . GLU A 1 208 ? -9.723 12.044 7.014 1.00 89.38 208 GLU A O 1
ATOM 1737 N N . LYS A 1 209 ? -9.306 13.760 5.631 1.00 88.38 209 LYS A N 1
ATOM 1738 C CA . LYS A 1 209 ? -10.116 14.711 6.388 1.00 88.38 209 LYS A CA 1
ATOM 1739 C C . LYS A 1 209 ? -11.586 14.286 6.415 1.00 88.38 209 LYS A C 1
ATOM 1741 O O . LYS A 1 209 ? -12.196 14.273 7.477 1.00 88.38 209 LYS A O 1
ATOM 1746 N N . ALA A 1 210 ? -12.132 13.909 5.258 1.00 90.31 210 ALA A N 1
ATOM 1747 C CA . ALA A 1 210 ? -13.516 13.453 5.153 1.00 90.31 210 ALA A CA 1
ATOM 1748 C C . ALA A 1 210 ? -13.770 12.164 5.955 1.00 90.31 210 ALA A C 1
ATOM 1750 O O . ALA A 1 210 ? -14.858 11.978 6.492 1.00 90.31 210 ALA A O 1
ATOM 1751 N N . LEU A 1 211 ? -12.768 11.286 6.051 1.00 92.44 211 LEU A N 1
ATOM 1752 C CA . LEU A 1 211 ? -12.818 10.085 6.876 1.00 92.44 211 LEU A CA 1
ATOM 1753 C C . LEU A 1 211 ? -12.887 10.435 8.368 1.00 92.44 211 LEU A C 1
ATOM 1755 O O . LEU A 1 211 ? -13.770 9.942 9.062 1.00 92.44 211 LEU A O 1
ATOM 1759 N N . PHE A 1 212 ? -11.994 11.300 8.855 1.00 92.88 212 PHE A N 1
ATOM 1760 C CA . PHE A 1 212 ? -11.959 11.701 10.267 1.00 92.88 212 PHE A CA 1
ATOM 1761 C C . PHE A 1 212 ? -13.246 12.418 10.694 1.00 92.88 212 PHE A C 1
ATOM 1763 O O . PHE A 1 212 ? -13.809 12.097 11.731 1.00 92.88 212 PHE A O 1
ATOM 1770 N N . GLU A 1 213 ? -13.810 13.274 9.838 1.00 91.94 213 GLU A N 1
ATOM 1771 C CA . GLU A 1 213 ? -15.097 13.941 10.102 1.00 91.94 213 GLU A CA 1
ATOM 1772 C C . GLU A 1 213 ? -16.286 12.972 10.260 1.00 91.94 213 GLU A C 1
ATOM 1774 O O . GLU A 1 213 ? -17.297 13.337 10.862 1.00 91.94 213 GLU A O 1
ATOM 1779 N N . ARG A 1 214 ? -16.197 11.749 9.718 1.00 92.44 214 ARG A N 1
ATOM 1780 C CA . ARG A 1 214 ? -17.263 10.734 9.798 1.00 92.44 214 ARG A CA 1
ATOM 1781 C C . ARG A 1 214 ? -17.101 9.761 10.963 1.00 92.44 214 ARG A C 1
ATOM 1783 O O . ARG A 1 214 ? -18.062 9.066 11.291 1.00 92.44 214 ARG A O 1
ATOM 1790 N N . ILE A 1 215 ? -15.917 9.685 11.565 1.00 93.81 215 ILE A N 1
ATOM 1791 C CA . ILE A 1 215 ? -15.627 8.761 12.662 1.00 93.81 215 ILE A CA 1
ATOM 1792 C C . ILE A 1 215 ? -15.596 9.564 13.957 1.00 93.81 215 ILE A C 1
ATOM 1794 O O . ILE A 1 215 ? -14.673 10.333 14.209 1.00 93.81 215 ILE A O 1
ATOM 1798 N N . ASP A 1 216 ? -16.610 9.367 14.798 1.00 92.06 216 ASP A N 1
ATOM 1799 C CA . ASP A 1 216 ? -16.765 10.157 16.019 1.00 92.06 216 ASP A CA 1
ATOM 1800 C C . ASP A 1 216 ? -15.537 10.035 16.936 1.00 92.06 216 ASP A C 1
ATOM 1802 O O . ASP A 1 216 ? -15.050 8.928 17.194 1.00 92.06 216 ASP A O 1
ATOM 1806 N N . GLY A 1 217 ? -15.035 11.166 17.434 1.00 90.31 217 GLY A N 1
ATOM 1807 C CA . GLY A 1 217 ? -13.849 11.245 18.292 1.00 90.31 217 GLY A CA 1
ATOM 1808 C C . GLY A 1 217 ? -12.534 10.813 17.630 1.00 90.31 217 GLY A C 1
ATOM 1809 O O . GLY A 1 217 ? -11.701 10.214 18.312 1.00 90.31 217 GLY A O 1
ATOM 1810 N N . VAL A 1 218 ? -12.377 11.037 16.322 1.00 93.38 218 VAL A N 1
ATOM 1811 C CA . VAL A 1 218 ? -11.113 10.869 15.591 1.00 93.38 218 VAL A CA 1
ATOM 1812 C C . VAL A 1 218 ? -10.779 12.165 14.866 1.00 93.38 218 VAL A C 1
ATOM 1814 O O . VAL A 1 218 ? -11.393 12.487 13.857 1.00 93.38 218 VAL A O 1
ATOM 1817 N N . ASP A 1 219 ? -9.762 12.871 15.349 1.00 91.50 219 ASP A N 1
ATOM 1818 C CA . ASP A 1 219 ? -9.245 14.084 14.700 1.00 91.50 219 ASP A CA 1
ATOM 1819 C C . ASP A 1 219 ? -7.954 13.829 13.907 1.00 91.50 219 ASP A C 1
ATOM 1821 O O . ASP A 1 219 ? -7.555 14.634 13.061 1.00 91.50 219 ASP A O 1
ATOM 1825 N N . ASP A 1 220 ? -7.274 12.716 14.190 1.00 90.94 220 ASP A N 1
ATOM 1826 C CA . ASP A 1 220 ? -5.998 12.369 13.580 1.00 90.94 220 ASP A CA 1
ATOM 1827 C C . ASP A 1 220 ? -5.801 10.849 13.427 1.00 90.94 220 ASP A C 1
ATOM 1829 O O . ASP A 1 220 ? -6.519 10.013 13.988 1.00 90.94 220 ASP A O 1
ATOM 1833 N N . LYS A 1 221 ? -4.768 10.483 12.659 1.00 90.62 221 LYS A N 1
ATOM 1834 C CA . LYS A 1 221 ? -4.380 9.091 12.394 1.00 90.62 221 LYS A CA 1
ATOM 1835 C C . LYS A 1 221 ? -4.063 8.309 13.676 1.00 90.62 221 LYS A C 1
ATOM 1837 O O . LYS A 1 221 ? -4.307 7.105 13.730 1.00 90.62 221 LYS A O 1
ATOM 1842 N N . LYS A 1 222 ? -3.497 8.957 14.697 1.00 90.19 222 LYS A N 1
ATOM 1843 C CA . LYS A 1 222 ? -3.098 8.289 15.940 1.00 90.19 222 LYS A CA 1
ATOM 1844 C C . LYS A 1 222 ? -4.334 7.845 16.716 1.00 90.19 222 LYS A C 1
ATOM 1846 O O . LYS A 1 222 ? -4.411 6.684 17.104 1.00 90.19 222 LYS A O 1
ATOM 1851 N N . GLN A 1 223 ? -5.319 8.726 16.864 1.00 92.88 223 GLN A N 1
ATOM 1852 C CA . GLN A 1 223 ? -6.597 8.412 17.502 1.00 92.88 223 GLN A CA 1
ATOM 1853 C C . GLN A 1 223 ? -7.353 7.317 16.741 1.00 92.88 223 GLN A C 1
ATOM 1855 O O . GLN A 1 223 ? -7.903 6.403 17.357 1.00 92.88 223 GLN A O 1
ATOM 1860 N N . LEU A 1 224 ? -7.332 7.356 15.402 1.00 93.94 224 LEU A N 1
ATOM 1861 C CA . LEU A 1 224 ? -7.905 6.287 14.581 1.00 93.94 224 LEU A CA 1
ATOM 1862 C C . LEU A 1 224 ? -7.246 4.934 14.883 1.00 93.94 224 LEU A C 1
ATOM 1864 O O . LEU A 1 224 ? -7.939 3.937 15.086 1.00 93.94 224 LEU A O 1
ATOM 1868 N N . PHE A 1 225 ? -5.913 4.900 14.945 1.00 92.88 225 PHE A N 1
ATOM 1869 C CA . PHE A 1 225 ? -5.177 3.683 15.271 1.00 92.88 225 PHE A CA 1
ATOM 1870 C C . PHE A 1 225 ? -5.460 3.193 16.701 1.00 92.88 225 PHE A C 1
ATOM 1872 O O . PHE A 1 225 ? -5.666 2.001 16.898 1.00 92.88 225 PHE A O 1
ATOM 1879 N N . GLU A 1 226 ? -5.544 4.082 17.693 1.00 92.12 226 GLU A N 1
ATOM 1880 C CA . GLU A 1 226 ? -5.891 3.723 19.078 1.00 92.12 226 GLU A CA 1
ATOM 1881 C C . GLU A 1 226 ? -7.294 3.099 19.184 1.00 92.12 226 GLU A C 1
ATOM 1883 O O . GLU A 1 226 ? -7.494 2.123 19.921 1.00 92.12 226 GLU A O 1
ATOM 1888 N N . LYS A 1 227 ? -8.264 3.609 18.410 1.00 94.06 227 LYS A N 1
ATOM 1889 C CA . LYS A 1 227 ? -9.601 3.006 18.296 1.00 94.06 227 LYS A CA 1
ATOM 1890 C C . LYS A 1 227 ? -9.561 1.643 17.620 1.00 94.06 227 LYS A C 1
ATOM 1892 O O . LYS A 1 227 ? -10.170 0.707 18.140 1.00 94.06 227 LYS A O 1
ATOM 1897 N N . ALA A 1 228 ? -8.825 1.524 16.515 1.00 93.25 228 ALA A N 1
ATOM 1898 C CA . ALA A 1 228 ? -8.632 0.256 15.820 1.00 93.25 228 ALA A CA 1
ATOM 1899 C C . ALA A 1 228 ? -8.025 -0.797 16.754 1.00 93.25 228 ALA A C 1
ATOM 1901 O O . ALA A 1 228 ? -8.593 -1.873 16.922 1.00 93.25 228 ALA A O 1
ATOM 1902 N N . TYR A 1 229 ? -6.939 -0.445 17.444 1.00 91.94 229 TYR A N 1
ATOM 1903 C CA . TYR A 1 229 ? -6.280 -1.299 18.424 1.00 91.94 229 TYR A CA 1
ATOM 1904 C C . TYR A 1 229 ? -7.249 -1.745 19.525 1.00 91.94 229 TYR A C 1
ATOM 1906 O O . TYR A 1 229 ? -7.395 -2.937 19.784 1.00 91.94 229 TYR A O 1
ATOM 1914 N N . SER A 1 230 ? -7.975 -0.804 20.132 1.00 91.75 230 SER A N 1
ATOM 1915 C CA . SER A 1 230 ? -8.909 -1.092 21.226 1.00 91.75 230 SER A CA 1
ATOM 1916 C C . SER A 1 230 ? -10.104 -1.956 20.806 1.00 91.75 230 SER A C 1
ATOM 1918 O O . SER A 1 230 ? -10.553 -2.780 21.600 1.00 91.75 230 SER A O 1
ATOM 1920 N N . SER A 1 231 ? -10.657 -1.762 19.600 1.00 92.31 231 SER A N 1
ATOM 1921 C CA . SER A 1 231 ? -11.775 -2.583 19.096 1.00 92.31 231 SER A CA 1
ATOM 1922 C C . SER A 1 231 ? -11.309 -4.002 18.768 1.00 92.31 231 SER A C 1
ATOM 1924 O O . SER A 1 231 ? -11.925 -4.972 19.207 1.00 92.31 231 SER A O 1
ATOM 1926 N N . LEU A 1 232 ? -10.188 -4.129 18.053 1.00 89.00 232 LEU A N 1
ATOM 1927 C CA . LEU A 1 232 ? -9.714 -5.414 17.538 1.00 89.00 232 LEU A CA 1
ATOM 1928 C C . LEU A 1 232 ? -9.093 -6.304 18.632 1.00 89.00 232 LEU A C 1
ATOM 1930 O O . LEU A 1 232 ? -9.271 -7.517 18.610 1.00 89.00 232 LEU A O 1
ATOM 1934 N N . THR A 1 233 ? -8.437 -5.732 19.648 1.00 86.44 233 THR A N 1
ATOM 1935 C CA . THR A 1 233 ? -7.846 -6.519 20.756 1.00 86.44 233 THR A CA 1
ATOM 1936 C C . THR A 1 233 ? -8.868 -7.039 21.768 1.00 86.44 233 THR A C 1
ATOM 1938 O O . THR A 1 233 ? -8.691 -8.133 22.307 1.00 86.44 233 THR A O 1
ATOM 1941 N N . LYS A 1 234 ? -9.963 -6.301 22.014 1.00 79.81 234 LYS A N 1
ATOM 1942 C CA . LYS A 1 234 ? -11.067 -6.754 22.885 1.00 79.81 234 LYS A CA 1
ATOM 1943 C C . LYS A 1 234 ? -11.739 -8.020 22.362 1.00 79.81 234 LYS A C 1
ATOM 1945 O O . LYS A 1 234 ? -12.204 -8.839 23.146 1.00 79.81 234 LYS A O 1
ATOM 1950 N N . GLU A 1 235 ? -11.799 -8.167 21.047 1.00 68.50 235 GLU A N 1
ATOM 1951 C CA . GLU A 1 235 ? -12.441 -9.297 20.380 1.00 68.50 235 GLU A CA 1
ATOM 1952 C C . GLU A 1 235 ? -11.545 -10.544 20.359 1.00 68.50 235 GLU A C 1
ATOM 1954 O O . GLU A 1 235 ? -12.037 -11.659 20.508 1.00 68.50 235 GLU A O 1
ATOM 1959 N N . ASN A 1 236 ? -10.224 -10.350 20.295 1.00 61.38 236 ASN A N 1
ATOM 1960 C CA . ASN A 1 236 ? -9.238 -11.433 20.294 1.00 61.38 236 ASN A CA 1
ATOM 1961 C C . ASN A 1 236 ? -8.955 -12.027 21.690 1.00 61.38 236 ASN A C 1
ATOM 1963 O O . ASN A 1 236 ? -8.113 -12.912 21.822 1.00 61.38 236 ASN A O 1
ATOM 1967 N N . GLY A 1 237 ? -9.635 -11.560 22.745 1.00 56.66 237 GLY A N 1
ATOM 1968 C CA . GLY A 1 237 ? -9.453 -12.074 24.110 1.00 56.66 237 GLY A CA 1
ATOM 1969 C C . GLY A 1 237 ? -8.084 -11.763 24.728 1.00 56.66 237 GLY A C 1
ATOM 1970 O O . GLY A 1 237 ? -7.724 -12.360 25.736 1.00 56.66 237 GLY A O 1
ATOM 1971 N N . VAL A 1 238 ? -7.324 -10.833 24.140 1.00 52.88 238 VAL A N 1
ATOM 1972 C CA . VAL A 1 238 ? -5.984 -10.431 24.611 1.00 52.88 238 VAL A CA 1
ATOM 1973 C C . VAL A 1 238 ? -6.071 -9.472 25.808 1.00 52.88 238 VAL A C 1
ATOM 1975 O O . VAL A 1 238 ? -5.150 -9.383 26.615 1.00 52.88 238 VAL A O 1
ATOM 1978 N N . LEU A 1 239 ? -7.208 -8.790 25.975 1.00 42.34 239 LEU A N 1
ATOM 1979 C CA . LEU A 1 239 ? -7.498 -7.918 27.115 1.00 42.34 239 LEU A CA 1
ATOM 1980 C C . LEU A 1 239 ? -8.671 -8.473 27.939 1.00 42.34 239 LEU A C 1
ATOM 1982 O O . LEU A 1 239 ? -9.759 -7.891 27.947 1.00 42.34 239 LEU A O 1
ATOM 1986 N N . SER A 1 240 ? -8.448 -9.602 28.621 1.00 38.69 240 SER A N 1
ATOM 1987 C CA . SER A 1 240 ? -9.267 -10.057 29.759 1.00 38.69 240 SER A CA 1
ATOM 1988 C C . SER A 1 240 ? -8.455 -10.054 31.045 1.00 38.69 240 SER A C 1
ATOM 1990 O O . SER A 1 240 ? -7.389 -10.711 31.031 1.00 38.69 240 SER A O 1
#